Protein AF-A0A7S0GQB1-F1 (afdb_monomer_lite)

Radius of gyration: 19.29 Å; chains: 1; bounding box: 48×45×47 Å

Organism: NCBI:txid1561963

Sequence (191 aa):
TASIVVHDHLTFTHILAANTLVNAKTDCLPPWHPLRRLLEPFTFRTSYINEAASITLFPKLSMLHRMSGFTHEAILELVKRGVPRSEILQPFPDRKVGPTIQKLTEENHFPYRSDGIMLFNEMEKLVRRWISAAKEGGYDPEDDKYSKLFYARFQERSKNQKYEPPEYREVTKLKPSRIVTQLLTEPLTRC

Structure (mmCIF, N/CA/C/O backbone):
data_AF-A0A7S0GQB1-F1
#
_entry.id   AF-A0A7S0GQB1-F1
#
loop_
_atom_site.group_PDB
_atom_site.id
_atom_site.type_symbol
_atom_site.label_atom_id
_atom_site.label_alt_id
_atom_site.label_comp_id
_atom_site.label_asym_id
_atom_site.label_entity_id
_atom_site.label_seq_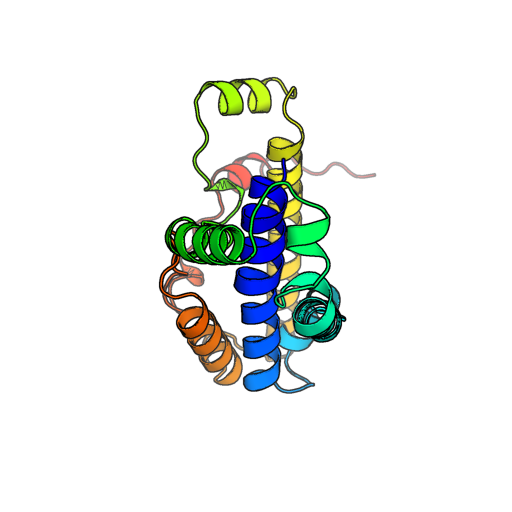id
_atom_site.pdbx_PDB_ins_code
_atom_site.Cartn_x
_atom_site.Cartn_y
_atom_site.Cartn_z
_atom_site.occupancy
_atom_site.B_iso_or_equiv
_atom_site.auth_seq_id
_atom_site.auth_comp_id
_atom_site.auth_asym_id
_atom_site.auth_atom_id
_atom_site.pdbx_PDB_model_num
ATOM 1 N N . THR A 1 1 ? -9.701 3.026 20.784 1.00 67.19 1 THR A N 1
ATOM 2 C CA . THR A 1 1 ? -8.431 2.260 20.756 1.00 67.19 1 THR A CA 1
ATOM 3 C C . THR A 1 1 ? -8.552 0.963 19.976 1.00 67.19 1 THR A C 1
ATOM 5 O O . THR A 1 1 ? -7.885 0.858 18.960 1.00 67.19 1 THR A O 1
ATOM 8 N N . ALA A 1 2 ? -9.426 0.012 20.335 1.00 79.44 2 ALA A N 1
ATOM 9 C CA . ALA A 1 2 ? -9.555 -1.245 19.572 1.00 79.44 2 ALA A CA 1
ATOM 10 C C . ALA A 1 2 ? -10.062 -1.058 18.121 1.00 79.44 2 ALA A C 1
ATOM 12 O O . ALA A 1 2 ? -9.605 -1.752 17.220 1.00 79.44 2 ALA A O 1
ATOM 13 N N . SER A 1 3 ? -10.932 -0.074 17.866 1.00 84.25 3 SER A N 1
ATOM 14 C CA . SER A 1 3 ? -11.378 0.266 16.505 1.00 84.25 3 SER A CA 1
ATOM 15 C C . SER A 1 3 ? -10.234 0.730 15.597 1.00 84.25 3 SER A C 1
ATOM 17 O O . SER A 1 3 ? -10.197 0.323 14.445 1.00 84.25 3 SER A O 1
ATOM 19 N N . ILE A 1 4 ? -9.281 1.513 16.116 1.00 88.38 4 ILE A N 1
ATOM 20 C CA . ILE A 1 4 ? -8.080 1.964 15.384 1.00 88.38 4 ILE A CA 1
ATOM 21 C C . ILE A 1 4 ? -7.214 0.757 15.005 1.00 88.38 4 ILE A C 1
ATOM 23 O O . ILE A 1 4 ? -6.746 0.652 13.878 1.00 88.38 4 ILE A O 1
ATOM 27 N N . VAL A 1 5 ? -7.045 -0.199 15.924 1.00 90.06 5 VAL A N 1
ATOM 28 C CA . VAL A 1 5 ? -6.285 -1.428 15.648 1.00 90.06 5 VAL A CA 1
ATOM 29 C C . VAL A 1 5 ? -6.948 -2.250 14.541 1.00 90.06 5 VAL A C 1
ATOM 31 O O . VAL A 1 5 ? -6.264 -2.722 13.640 1.00 90.06 5 VAL A O 1
ATOM 34 N N . VAL A 1 6 ? -8.273 -2.413 14.574 1.00 90.75 6 VAL A N 1
ATOM 35 C CA . VAL A 1 6 ? -8.989 -3.210 13.565 1.00 90.75 6 VAL A CA 1
ATOM 36 C C . VAL A 1 6 ? -9.056 -2.490 12.216 1.00 90.75 6 VAL A C 1
ATOM 38 O O . VAL A 1 6 ? -8.780 -3.107 11.189 1.00 90.75 6 VAL A O 1
ATOM 41 N N . HIS A 1 7 ? -9.410 -1.205 12.194 1.00 90.81 7 HIS A N 1
ATOM 42 C CA . HIS A 1 7 ? -9.543 -0.431 10.960 1.00 90.81 7 HIS A CA 1
ATOM 43 C C . HIS A 1 7 ? -8.188 -0.026 10.388 1.00 90.81 7 HIS A C 1
ATOM 45 O O . HIS A 1 7 ? -7.807 -0.490 9.316 1.00 90.81 7 HIS A O 1
ATOM 51 N N . ASP A 1 8 ? -7.466 0.828 11.106 1.00 90.94 8 ASP A N 1
ATOM 52 C CA . ASP A 1 8 ? -6.350 1.579 10.541 1.00 90.94 8 ASP A CA 1
ATOM 53 C C . ASP A 1 8 ? -5.101 0.717 10.432 1.00 90.94 8 ASP A C 1
ATOM 55 O O . ASP A 1 8 ? -4.384 0.790 9.441 1.00 90.94 8 ASP A O 1
ATOM 59 N N . HIS A 1 9 ? -4.852 -0.132 11.427 1.00 93.75 9 HIS A N 1
ATOM 60 C CA . HIS A 1 9 ? -3.716 -1.043 11.398 1.00 93.75 9 HIS A CA 1
ATOM 61 C C . HIS A 1 9 ? -4.073 -2.302 10.600 1.00 93.75 9 HIS A C 1
ATOM 63 O O . HIS A 1 9 ? -3.608 -2.499 9.484 1.00 93.75 9 HIS A O 1
ATOM 69 N N . LEU A 1 10 ? -4.939 -3.159 11.129 1.00 91.56 10 LEU A N 1
ATOM 70 C CA . LEU A 1 10 ? -5.152 -4.478 10.547 1.00 91.56 10 LEU A CA 1
ATOM 71 C C . LEU A 1 10 ? -5.811 -4.414 9.162 1.00 91.56 10 LEU A C 1
ATOM 73 O O . LEU A 1 10 ? -5.294 -4.980 8.203 1.00 91.56 10 LEU A O 1
ATOM 77 N N . THR A 1 11 ? -6.939 -3.718 9.023 1.00 92.38 11 THR A N 1
ATOM 78 C CA . THR A 1 11 ? -7.660 -3.695 7.743 1.00 92.38 11 THR A CA 1
ATOM 79 C C . THR A 1 11 ? -6.901 -2.876 6.704 1.00 92.38 11 THR A C 1
ATOM 81 O O . THR A 1 11 ? -6.636 -3.374 5.614 1.00 92.38 11 THR A O 1
ATOM 84 N N . PHE A 1 12 ? -6.528 -1.635 7.016 1.00 95.25 12 PHE A N 1
ATOM 85 C CA . PHE A 1 12 ? -5.967 -0.734 6.012 1.00 95.25 12 PHE A CA 1
ATOM 86 C C . PHE A 1 12 ? -4.527 -1.092 5.648 1.00 95.25 12 PHE A C 1
ATOM 88 O O . PHE A 1 12 ? -4.241 -1.242 4.460 1.00 95.25 12 PHE A O 1
ATOM 95 N N . THR A 1 13 ? -3.621 -1.262 6.620 1.00 95.31 13 THR A N 1
ATOM 96 C CA . THR A 1 13 ? -2.217 -1.531 6.275 1.00 95.31 13 THR A CA 1
ATOM 97 C C . THR A 1 13 ? -2.006 -2.973 5.834 1.00 95.31 13 THR A C 1
ATOM 99 O O . THR A 1 13 ? -1.480 -3.193 4.746 1.00 95.31 13 THR A O 1
ATOM 102 N N . HIS A 1 14 ? -2.446 -3.960 6.618 1.00 95.31 14 HIS A N 1
ATOM 103 C CA . HIS A 1 14 ? -2.142 -5.361 6.321 1.00 95.31 14 HIS A CA 1
ATOM 104 C C . HIS A 1 14 ? -2.999 -5.925 5.191 1.00 95.31 14 HIS A C 1
ATOM 106 O O . HIS A 1 14 ? -2.456 -6.478 4.231 1.00 95.31 14 HIS A O 1
ATOM 112 N N . ILE A 1 15 ? -4.325 -5.801 5.295 1.00 91.31 15 ILE A N 1
ATOM 113 C CA . ILE A 1 15 ? -5.247 -6.488 4.382 1.00 91.31 15 ILE A CA 1
ATOM 114 C C . ILE A 1 15 ? -5.448 -5.724 3.071 1.00 91.31 15 ILE A C 1
ATOM 116 O O . ILE A 1 15 ? -5.419 -6.342 2.010 1.00 91.31 15 ILE A O 1
ATOM 120 N N . LEU A 1 16 ? -5.633 -4.403 3.114 1.00 93.88 16 LEU A N 1
ATOM 121 C CA . LEU A 1 16 ? -5.887 -3.618 1.904 1.00 93.88 16 LEU A CA 1
ATOM 122 C C . LEU A 1 16 ? -4.596 -3.212 1.198 1.00 93.88 16 LEU A C 1
ATOM 124 O O . LEU A 1 16 ? -4.445 -3.519 0.022 1.00 93.88 16 LEU A O 1
ATOM 128 N N . ALA A 1 17 ? -3.649 -2.563 1.877 1.00 94.94 17 ALA A N 1
ATOM 129 C CA . ALA A 1 17 ? -2.441 -2.071 1.217 1.00 94.94 17 ALA A CA 1
ATOM 130 C C . ALA A 1 17 ? -1.415 -3.187 0.956 1.00 94.94 17 ALA A C 1
ATOM 132 O O . ALA A 1 17 ? -1.099 -3.501 -0.195 1.00 94.94 17 ALA A O 1
ATOM 133 N N . ALA A 1 18 ? -0.900 -3.811 2.016 1.00 95.38 18 ALA A N 1
ATOM 134 C CA . ALA A 1 18 ? 0.242 -4.715 1.926 1.00 95.38 18 ALA A CA 1
ATOM 135 C C . ALA A 1 18 ? -0.108 -6.031 1.209 1.00 95.38 18 ALA A C 1
ATOM 137 O O . ALA A 1 18 ? 0.635 -6.470 0.330 1.00 95.38 18 ALA A O 1
ATOM 138 N N . ASN A 1 19 ? -1.270 -6.625 1.506 1.00 93.50 19 ASN A N 1
ATOM 139 C CA . ASN A 1 19 ? -1.748 -7.829 0.818 1.00 93.50 19 ASN A CA 1
ATOM 140 C C . ASN A 1 19 ? -2.027 -7.586 -0.671 1.00 93.50 19 ASN A C 1
ATOM 142 O O . ASN A 1 19 ? -1.688 -8.428 -1.503 1.00 93.50 19 ASN A O 1
ATOM 146 N N . THR A 1 20 ? -2.620 -6.448 -1.037 1.00 93.56 20 THR A N 1
ATOM 147 C CA . THR A 1 20 ? -2.839 -6.115 -2.453 1.00 93.56 20 THR A CA 1
ATOM 148 C C . THR A 1 20 ? -1.512 -5.974 -3.187 1.00 93.56 20 THR A C 1
ATOM 150 O O . THR A 1 20 ? -1.332 -6.568 -4.252 1.00 93.56 20 THR A O 1
ATOM 153 N N . LEU A 1 21 ? -0.551 -5.271 -2.581 1.00 95.62 21 LEU A N 1
ATOM 154 C CA . LEU A 1 21 ? 0.768 -5.056 -3.163 1.00 95.62 21 LEU A CA 1
ATOM 155 C C . LEU A 1 21 ? 1.563 -6.360 -3.318 1.00 95.62 21 LEU A C 1
ATOM 157 O O . LEU A 1 21 ? 2.103 -6.616 -4.394 1.00 95.62 21 LEU A O 1
ATOM 161 N N . VAL A 1 22 ? 1.626 -7.203 -2.280 1.00 96.44 22 VAL A N 1
ATOM 162 C CA . VAL A 1 22 ? 2.410 -8.450 -2.324 1.00 96.44 22 VAL A CA 1
ATOM 163 C C . VAL A 1 22 ? 1.825 -9.455 -3.314 1.00 96.44 22 VAL A C 1
ATOM 165 O O . VAL A 1 22 ? 2.592 -10.095 -4.036 1.00 96.44 22 VAL A O 1
ATOM 168 N N . ASN A 1 23 ? 0.494 -9.554 -3.405 1.00 94.69 23 ASN A N 1
ATOM 169 C CA . ASN A 1 23 ? -0.165 -10.439 -4.363 1.00 94.69 23 ASN A CA 1
ATOM 170 C C . ASN A 1 23 ? 0.049 -9.943 -5.795 1.00 94.69 23 ASN A C 1
ATOM 172 O O . ASN A 1 23 ? 0.556 -10.696 -6.615 1.00 94.69 23 ASN A O 1
ATOM 176 N N . ALA A 1 24 ? -0.215 -8.663 -6.089 1.00 95.12 24 ALA A N 1
ATOM 177 C CA . ALA A 1 24 ? 0.022 -8.113 -7.427 1.00 95.12 24 ALA A CA 1
ATOM 178 C C . ALA A 1 24 ? 1.494 -8.255 -7.856 1.00 95.12 24 ALA A C 1
ATOM 180 O O . ALA A 1 24 ? 1.782 -8.668 -8.979 1.00 95.12 24 ALA A O 1
ATOM 181 N N . LYS A 1 25 ? 2.441 -7.977 -6.947 1.00 95.94 25 LYS A N 1
ATOM 182 C CA . LYS A 1 25 ? 3.880 -8.172 -7.184 1.00 95.94 25 LYS A CA 1
ATOM 183 C C . LYS A 1 25 ? 4.191 -9.630 -7.532 1.00 95.94 25 LYS A C 1
ATOM 185 O O . LYS A 1 25 ? 4.928 -9.888 -8.480 1.00 95.94 25 LYS A O 1
ATOM 190 N N . THR A 1 26 ? 3.674 -10.571 -6.745 1.00 95.00 26 THR A N 1
ATOM 191 C CA . THR A 1 26 ? 3.987 -12.000 -6.881 1.00 95.00 26 THR A CA 1
ATOM 192 C C . THR A 1 26 ? 3.358 -12.603 -8.132 1.00 95.00 26 THR A C 1
ATOM 194 O O . THR A 1 26 ? 4.042 -13.341 -8.834 1.00 95.00 26 THR A O 1
ATOM 197 N N . ASP A 1 27 ? 2.116 -12.226 -8.435 1.00 93.19 27 ASP A N 1
ATOM 198 C CA . ASP A 1 27 ? 1.336 -12.738 -9.563 1.00 93.19 27 ASP A CA 1
ATOM 199 C C . ASP A 1 27 ? 1.863 -12.227 -10.916 1.00 93.19 27 ASP A C 1
ATOM 201 O O . ASP A 1 27 ? 1.745 -12.918 -11.927 1.00 93.19 27 ASP A O 1
ATOM 205 N N . CYS A 1 28 ? 2.401 -11.000 -10.967 1.00 94.88 28 CYS A N 1
ATOM 206 C CA . CYS A 1 28 ? 2.603 -10.291 -12.237 1.00 94.88 28 CYS A CA 1
ATOM 207 C C . CYS A 1 28 ? 4.055 -9.919 -12.557 1.00 94.88 28 CYS A C 1
ATOM 209 O O . CYS A 1 28 ? 4.366 -9.712 -13.730 1.00 94.88 28 CYS A O 1
ATOM 211 N N . LEU A 1 29 ? 4.946 -9.815 -11.562 1.00 95.44 29 LEU A N 1
ATOM 212 C CA . LEU A 1 29 ? 6.319 -9.352 -11.783 1.00 95.44 29 LEU A CA 1
ATOM 213 C C . LEU A 1 29 ? 7.333 -10.506 -11.680 1.00 95.44 29 LEU A C 1
ATOM 215 O O . LEU A 1 29 ? 7.478 -11.090 -10.596 1.00 95.44 29 LEU A O 1
ATOM 219 N N . PRO A 1 30 ? 8.098 -10.812 -12.748 1.00 95.00 30 PRO A N 1
ATOM 220 C CA . PRO A 1 30 ? 9.121 -11.853 -12.697 1.00 95.00 30 PRO A CA 1
ATOM 221 C C . PRO A 1 30 ? 10.293 -11.480 -11.763 1.00 95.00 30 PRO A C 1
ATOM 223 O O . PRO A 1 30 ? 10.512 -10.297 -11.492 1.00 95.00 30 PRO A O 1
ATOM 226 N N . PRO A 1 31 ? 11.093 -12.458 -11.281 1.00 95.19 31 PRO A N 1
ATOM 227 C CA . PRO A 1 31 ? 12.191 -12.232 -10.326 1.00 95.19 31 PRO A CA 1
ATOM 228 C C . PRO A 1 31 ? 13.209 -11.157 -10.735 1.00 95.19 31 PRO A C 1
ATOM 230 O O . PRO A 1 31 ? 13.759 -10.451 -9.892 1.00 95.19 31 PRO A O 1
ATOM 233 N N . TRP A 1 32 ? 13.459 -11.017 -12.037 1.00 95.12 32 TRP A N 1
ATOM 234 C CA . TRP A 1 32 ? 14.407 -10.049 -12.586 1.00 95.12 32 TRP A CA 1
ATOM 235 C C . TRP A 1 32 ? 13.820 -8.642 -12.772 1.00 95.12 32 TRP A C 1
ATOM 237 O O . TRP A 1 32 ? 14.579 -7.711 -13.031 1.00 95.12 32 TRP A O 1
ATOM 247 N N . HIS A 1 33 ? 12.502 -8.465 -12.630 1.00 96.75 33 HIS A N 1
ATOM 248 C CA . HIS A 1 33 ? 11.828 -7.212 -12.953 1.00 96.75 33 HIS A CA 1
ATOM 249 C C . HIS A 1 33 ? 12.253 -6.068 -12.014 1.00 96.75 33 HIS A C 1
ATOM 251 O O . HIS A 1 33 ? 12.235 -6.251 -10.789 1.00 96.75 33 HIS A O 1
ATOM 257 N N . PRO A 1 34 ? 12.566 -4.863 -12.529 1.00 96.75 34 PRO A N 1
ATOM 258 C CA . PRO A 1 34 ? 13.040 -3.751 -11.705 1.00 96.75 34 PRO A CA 1
ATOM 259 C C . PRO A 1 34 ? 12.027 -3.321 -10.638 1.00 96.75 34 PRO A C 1
ATOM 261 O O . PRO A 1 34 ? 12.428 -3.062 -9.505 1.00 96.75 34 PRO A O 1
ATOM 264 N N . LEU A 1 35 ? 10.721 -3.311 -10.943 1.00 96.12 35 LEU A N 1
ATOM 265 C CA . LEU A 1 35 ? 9.690 -3.034 -9.929 1.00 96.12 35 LEU A CA 1
ATOM 266 C C . LEU A 1 35 ? 9.647 -4.095 -8.825 1.00 96.12 35 LEU A C 1
ATOM 268 O O . LEU A 1 35 ? 9.423 -3.758 -7.669 1.00 96.12 35 LEU A O 1
ATOM 272 N N . ARG A 1 36 ? 9.894 -5.373 -9.140 1.00 97.06 36 ARG A N 1
ATOM 273 C CA . ARG A 1 36 ? 9.891 -6.422 -8.114 1.00 97.06 36 ARG A CA 1
ATOM 274 C C . ARG A 1 36 ? 11.031 -6.206 -7.129 1.00 97.06 36 ARG A C 1
ATOM 276 O O . ARG A 1 36 ? 10.810 -6.262 -5.926 1.00 97.06 36 ARG A O 1
ATOM 283 N N . ARG A 1 37 ? 12.226 -5.920 -7.650 1.00 96.88 37 ARG A N 1
ATOM 284 C CA . ARG A 1 37 ? 13.420 -5.628 -6.847 1.00 96.88 37 ARG A CA 1
ATOM 285 C C . ARG A 1 37 ? 13.225 -4.394 -5.964 1.00 96.88 37 ARG A C 1
ATOM 287 O O . ARG A 1 37 ? 13.603 -4.438 -4.801 1.00 96.88 37 ARG A O 1
ATOM 294 N N . LEU A 1 38 ? 12.577 -3.346 -6.484 1.00 97.00 38 LEU A N 1
ATOM 295 C CA . LEU A 1 38 ? 12.212 -2.159 -5.705 1.00 97.00 38 LEU A CA 1
ATOM 296 C C . LEU A 1 38 ? 11.239 -2.484 -4.567 1.00 97.00 38 LEU A C 1
ATOM 298 O O . LEU A 1 38 ? 11.407 -1.989 -3.460 1.00 97.00 38 LEU A O 1
ATOM 302 N N . LEU A 1 39 ? 10.210 -3.291 -4.838 1.00 97.25 39 LEU A N 1
ATOM 303 C CA . LEU A 1 39 ? 9.143 -3.590 -3.878 1.00 97.25 39 LEU A CA 1
ATOM 304 C C . LEU A 1 39 ? 9.535 -4.639 -2.830 1.00 97.25 39 LEU A C 1
ATOM 306 O O . LEU A 1 39 ? 8.862 -4.753 -1.804 1.00 97.25 39 LEU A O 1
ATOM 310 N N . GLU A 1 40 ? 10.581 -5.429 -3.071 1.00 95.94 40 GLU A N 1
ATOM 311 C CA . GLU A 1 40 ? 10.956 -6.549 -2.203 1.00 95.94 40 GLU A CA 1
ATOM 312 C C . GLU A 1 40 ? 11.219 -6.126 -0.747 1.00 95.94 40 GLU A C 1
ATOM 314 O O . GLU A 1 40 ? 10.572 -6.694 0.137 1.00 95.94 40 GLU A O 1
ATOM 319 N N . PRO A 1 41 ? 12.035 -5.091 -0.454 1.00 96.06 41 PRO A N 1
ATOM 320 C CA . PRO A 1 41 ? 12.292 -4.675 0.927 1.00 96.06 41 PRO A CA 1
ATOM 321 C C . PRO A 1 41 ? 11.027 -4.229 1.674 1.00 96.06 41 PRO A C 1
ATOM 323 O O . PRO A 1 41 ? 10.937 -4.400 2.886 1.00 96.06 41 PRO A O 1
ATOM 326 N N . PHE A 1 42 ? 10.032 -3.699 0.956 1.00 95.56 42 PHE A N 1
ATOM 327 C CA . PHE A 1 42 ? 8.784 -3.178 1.529 1.00 95.56 42 PHE A CA 1
ATOM 328 C C . PHE A 1 42 ? 7.687 -4.234 1.676 1.00 95.56 42 PHE A C 1
ATOM 330 O O . PHE A 1 42 ? 6.674 -3.989 2.322 1.00 95.56 42 PHE A O 1
ATOM 337 N N . THR A 1 43 ? 7.862 -5.401 1.057 1.00 96.12 43 THR A N 1
ATOM 338 C CA . THR A 1 43 ? 6.871 -6.489 1.066 1.00 96.12 43 THR A CA 1
ATOM 339 C C . THR A 1 43 ? 7.393 -7.756 1.738 1.00 96.12 43 THR A C 1
ATOM 341 O O . THR A 1 43 ? 6.655 -8.735 1.883 1.00 96.12 43 THR A O 1
ATOM 344 N N . PHE A 1 44 ? 8.651 -7.745 2.184 1.00 95.62 44 PHE A N 1
ATOM 345 C CA . PHE A 1 44 ? 9.278 -8.861 2.871 1.00 95.62 44 PHE A CA 1
ATOM 346 C C . PHE A 1 44 ? 8.444 -9.304 4.082 1.00 95.62 44 PHE A C 1
ATOM 348 O O . PHE A 1 44 ? 8.018 -8.489 4.897 1.00 95.62 44 PHE A O 1
ATOM 355 N N . ARG A 1 45 ? 8.180 -10.615 4.180 1.00 96.19 45 ARG A N 1
ATOM 356 C CA . ARG A 1 45 ? 7.364 -11.264 5.231 1.00 96.19 45 ARG A CA 1
ATOM 357 C C . ARG A 1 45 ? 5.912 -10.785 5.371 1.00 96.19 45 ARG A C 1
ATOM 359 O O . ARG A 1 45 ? 5.225 -11.257 6.274 1.00 96.19 45 ARG A O 1
ATOM 366 N N . THR A 1 46 ? 5.405 -9.940 4.471 1.00 96.75 46 THR A N 1
ATOM 367 C CA . THR A 1 46 ? 3.998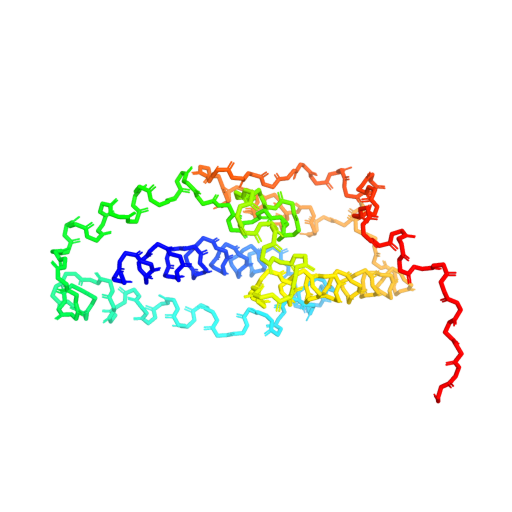 -9.499 4.500 1.00 96.75 46 THR A CA 1
ATOM 368 C C . THR A 1 46 ? 3.033 -10.680 4.387 1.00 96.75 46 THR A C 1
ATOM 370 O O . THR A 1 46 ? 2.100 -10.787 5.178 1.00 96.75 46 THR A O 1
ATOM 373 N N . SER A 1 47 ? 3.271 -11.599 3.446 1.00 94.81 47 SER A N 1
ATOM 374 C CA . SER A 1 47 ? 2.438 -12.798 3.285 1.00 94.81 47 SER A CA 1
ATOM 375 C C . SER A 1 47 ? 2.440 -13.658 4.549 1.00 94.81 47 SER A C 1
ATOM 377 O O . SER A 1 47 ? 1.377 -14.031 5.030 1.00 94.81 47 SER A O 1
ATOM 379 N N . TYR A 1 48 ? 3.620 -13.879 5.133 1.00 96.62 48 TYR A N 1
ATOM 380 C CA . TYR A 1 48 ? 3.787 -14.668 6.352 1.00 96.62 48 TYR A CA 1
ATOM 381 C C . TYR A 1 48 ? 3.009 -14.089 7.540 1.00 96.62 48 TYR A C 1
ATOM 383 O O . TYR A 1 48 ? 2.258 -14.808 8.195 1.00 96.62 48 TYR A O 1
ATOM 391 N N . ILE A 1 49 ? 3.153 -12.788 7.830 1.00 96.56 49 ILE A N 1
ATOM 392 C CA . ILE A 1 49 ? 2.462 -12.191 8.983 1.00 96.56 49 ILE A CA 1
ATOM 393 C C . ILE A 1 49 ? 0.945 -12.128 8.769 1.00 96.56 49 ILE A C 1
ATOM 395 O O . ILE A 1 49 ? 0.183 -12.330 9.714 1.00 96.56 49 ILE A O 1
ATOM 399 N N . ASN A 1 50 ? 0.495 -11.907 7.532 1.00 94.69 50 ASN A N 1
ATOM 400 C CA . ASN A 1 50 ? -0.928 -11.842 7.211 1.00 94.69 50 ASN A CA 1
ATOM 401 C C . ASN A 1 50 ? -1.587 -13.228 7.252 1.00 94.69 50 ASN A C 1
ATOM 403 O O . ASN A 1 50 ? -2.701 -13.360 7.759 1.00 94.69 50 ASN A O 1
ATOM 407 N N . GLU A 1 51 ? -0.890 -14.268 6.794 1.00 94.75 51 GLU A N 1
ATOM 408 C CA . GLU A 1 51 ? -1.308 -15.660 6.964 1.00 94.75 51 GLU A CA 1
ATOM 409 C C . GLU A 1 51 ? -1.360 -16.037 8.449 1.00 94.75 51 GLU A C 1
ATOM 411 O O . GLU A 1 51 ? -2.386 -16.526 8.924 1.00 94.75 51 GLU A O 1
ATOM 416 N N . ALA A 1 52 ? -0.321 -15.712 9.225 1.00 95.12 52 ALA A N 1
ATOM 417 C CA . ALA A 1 52 ? -0.316 -15.958 10.664 1.00 95.12 52 ALA A CA 1
ATOM 418 C C . ALA A 1 52 ? -1.500 -15.262 11.358 1.00 95.12 52 ALA A C 1
ATOM 420 O O . ALA A 1 52 ? -2.191 -15.885 12.167 1.00 95.12 52 ALA A O 1
ATOM 421 N N . ALA A 1 53 ? -1.804 -14.008 11.007 1.00 92.62 53 ALA A N 1
ATOM 422 C CA . ALA A 1 53 ? -2.973 -13.291 11.516 1.00 92.62 53 ALA A CA 1
ATOM 423 C C . ALA A 1 53 ? -4.304 -13.970 11.133 1.00 92.62 53 ALA A C 1
ATOM 425 O O . ALA A 1 53 ? -5.227 -14.013 11.953 1.00 92.62 53 ALA A O 1
ATOM 426 N N . SER A 1 54 ? -4.408 -14.546 9.930 1.00 91.56 54 SER A N 1
ATOM 427 C CA . SER A 1 54 ? -5.610 -15.275 9.495 1.00 91.56 54 SER A CA 1
ATOM 428 C C . SER A 1 54 ? -5.904 -16.532 10.323 1.00 91.56 54 SER A C 1
ATOM 430 O O . SER A 1 54 ? -7.053 -16.955 10.386 1.00 91.56 54 SER A O 1
ATOM 432 N N . ILE A 1 55 ? -4.897 -17.085 11.008 1.00 93.56 55 ILE A N 1
ATOM 433 C CA . ILE A 1 55 ? -5.014 -18.291 11.841 1.00 93.56 55 ILE A CA 1
ATOM 434 C C . ILE A 1 55 ? -5.090 -17.927 13.334 1.00 93.56 55 ILE A C 1
ATOM 436 O O . ILE A 1 55 ? -5.860 -18.508 14.098 1.00 93.56 55 ILE A O 1
ATOM 440 N N . THR A 1 56 ? -4.305 -16.942 13.768 1.00 93.88 56 THR A N 1
ATOM 441 C CA . THR A 1 56 ? -4.043 -16.679 15.197 1.00 93.88 56 THR A CA 1
ATOM 442 C C . THR A 1 56 ? -4.683 -15.405 15.736 1.00 93.88 56 THR A C 1
ATOM 444 O O . THR A 1 56 ? -4.774 -15.239 16.950 1.00 93.88 56 THR A O 1
ATOM 447 N N . LEU A 1 57 ? -5.152 -14.506 14.867 1.00 92.25 57 LEU A N 1
ATOM 448 C CA . LEU A 1 57 ? -5.702 -13.216 15.284 1.00 92.25 57 LEU A CA 1
ATOM 449 C C . LEU A 1 57 ? -7.196 -13.106 14.973 1.00 92.25 57 LEU A C 1
ATOM 451 O O . LEU A 1 57 ? -7.986 -12.806 15.869 1.00 92.25 57 LEU A O 1
ATOM 455 N N . PHE A 1 58 ? -7.575 -13.367 13.721 1.00 86.94 58 PHE A N 1
ATOM 456 C CA . PHE A 1 58 ? -8.930 -13.162 13.201 1.00 86.94 58 PHE A CA 1
ATOM 457 C C . PHE A 1 58 ? -9.978 -14.211 13.582 1.00 86.94 58 PHE A C 1
ATOM 459 O O . PHE A 1 58 ? -11.112 -13.797 13.838 1.00 86.94 58 PHE A O 1
ATOM 466 N N . PRO A 1 59 ? -9.675 -15.527 13.584 1.00 92.75 59 PRO A N 1
ATOM 467 C CA . PRO A 1 59 ? -10.719 -16.538 13.697 1.00 92.75 59 PRO A CA 1
ATOM 468 C C . PRO A 1 59 ? -11.568 -16.394 14.954 1.00 92.75 59 PRO A C 1
ATOM 470 O O . PRO A 1 59 ? -11.128 -15.857 15.972 1.00 92.75 59 PRO A O 1
ATOM 473 N N . LYS A 1 60 ? -12.795 -16.914 14.908 1.00 93.31 60 LYS A N 1
ATOM 474 C CA . LYS A 1 60 ? -13.640 -17.022 16.099 1.00 93.31 60 LYS A CA 1
ATOM 475 C C . LYS A 1 60 ? -12.916 -17.850 17.169 1.00 93.31 60 LYS A C 1
ATOM 477 O O . LYS A 1 60 ? -12.229 -18.812 16.851 1.00 93.31 60 LYS A O 1
ATOM 482 N N . LEU A 1 61 ? -13.068 -17.462 18.434 1.00 92.06 61 LEU A N 1
ATOM 483 C CA . LEU A 1 61 ? -12.303 -17.985 19.570 1.00 92.06 61 LEU A CA 1
ATOM 484 C C . LEU A 1 61 ? -10.777 -17.843 19.413 1.00 92.06 61 LEU A C 1
ATOM 486 O O . LEU A 1 61 ? -10.036 -18.741 19.800 1.00 92.06 61 LEU A O 1
ATOM 490 N N . SER A 1 62 ? -10.308 -16.720 18.868 1.00 92.88 62 SER A N 1
ATOM 491 C CA . SER A 1 62 ? -8.903 -16.348 18.689 1.00 92.88 62 SER A CA 1
ATOM 492 C C . SER A 1 62 ? -8.572 -15.030 19.405 1.00 92.88 62 SER A C 1
ATOM 494 O O . SER A 1 62 ? -9.338 -14.572 20.256 1.00 92.88 62 SER A O 1
ATOM 496 N N . MET A 1 63 ? -7.393 -14.454 19.172 1.00 93.25 63 MET A N 1
ATOM 497 C CA . MET A 1 63 ? -6.867 -13.386 20.027 1.00 93.25 63 MET A CA 1
ATOM 498 C C . MET A 1 63 ? -7.665 -12.072 19.943 1.00 93.25 63 MET A C 1
ATOM 500 O O . MET A 1 63 ? -7.940 -11.463 20.974 1.00 93.25 63 MET A O 1
ATOM 504 N N . LEU A 1 64 ? -8.089 -11.623 18.757 1.00 90.81 64 LEU A N 1
ATOM 505 C CA . LEU A 1 64 ? -8.550 -10.237 18.564 1.00 90.81 64 LEU A CA 1
ATOM 506 C C . LEU A 1 64 ? -9.807 -9.854 19.369 1.00 90.81 64 LEU A C 1
ATOM 508 O O . LEU A 1 64 ? -9.841 -8.790 19.985 1.00 90.81 64 LEU A O 1
ATOM 512 N N . HIS A 1 65 ? -10.826 -10.714 19.416 1.00 91.25 65 HIS A N 1
ATOM 513 C CA . HIS A 1 65 ? -12.040 -10.476 20.222 1.00 91.25 65 HIS A CA 1
ATOM 514 C C . HIS A 1 65 ? -11.876 -10.876 21.693 1.00 91.25 65 HIS A C 1
ATOM 516 O O . HIS A 1 65 ? -12.731 -10.556 22.506 1.00 91.25 65 HIS A O 1
ATOM 522 N N . ARG A 1 66 ? -10.793 -11.578 22.054 1.00 92.69 66 ARG A N 1
ATOM 523 C CA . ARG A 1 66 ? -10.465 -11.882 23.458 1.00 92.69 66 ARG A CA 1
ATOM 524 C C . ARG A 1 66 ? -9.623 -10.793 24.116 1.00 92.69 66 ARG A C 1
ATOM 526 O O . ARG A 1 66 ? -9.668 -10.637 25.327 1.00 92.69 66 ARG A O 1
ATOM 533 N N . MET A 1 67 ? -8.875 -10.036 23.318 1.00 91.19 67 MET A N 1
ATOM 534 C CA . MET A 1 67 ? -8.046 -8.913 23.770 1.00 91.19 67 MET A CA 1
ATOM 535 C C . MET A 1 67 ? -8.725 -7.551 23.575 1.00 91.19 67 MET A C 1
ATOM 537 O O . MET A 1 67 ? -8.134 -6.516 23.875 1.00 91.19 67 MET A O 1
ATOM 541 N N . SER A 1 68 ? -9.947 -7.524 23.042 1.00 90.00 68 SER A N 1
ATOM 542 C CA . SER A 1 68 ? -10.731 -6.303 22.866 1.00 90.00 68 SER A CA 1
ATOM 543 C C . SER A 1 68 ? -12.109 -6.447 23.503 1.00 90.00 68 SER A C 1
ATOM 545 O O . SER A 1 68 ? -12.546 -7.547 23.818 1.00 90.00 68 SER A O 1
ATOM 547 N N . GLY A 1 69 ? -12.813 -5.328 23.677 1.00 90.38 69 GLY A N 1
ATOM 548 C CA . GLY A 1 69 ? -14.207 -5.330 24.134 1.00 90.38 69 GLY A CA 1
ATOM 549 C C . GLY A 1 69 ? -15.229 -5.683 23.044 1.00 90.38 69 GLY A C 1
ATOM 550 O O . GLY A 1 69 ? -16.420 -5.483 23.256 1.00 90.38 69 GLY A O 1
ATOM 551 N N . PHE A 1 70 ? -14.792 -6.134 21.862 1.00 92.06 70 PHE A N 1
ATOM 552 C CA . PHE A 1 70 ? -15.676 -6.447 20.740 1.00 92.06 70 PHE A CA 1
ATOM 553 C C . PHE A 1 70 ? -15.955 -7.943 20.644 1.00 92.06 70 PHE A C 1
ATOM 555 O O . PHE A 1 70 ? -15.054 -8.762 20.800 1.00 92.06 70 PHE A O 1
ATOM 562 N N . THR A 1 71 ? -17.188 -8.301 20.279 1.00 94.69 71 THR A N 1
ATOM 563 C CA . THR A 1 71 ? -17.485 -9.660 19.816 1.00 94.69 71 THR A CA 1
ATOM 564 C C . THR A 1 71 ? -16.804 -9.920 18.471 1.00 94.69 71 THR A C 1
ATOM 566 O O . THR A 1 71 ? -16.464 -8.993 17.728 1.00 94.69 71 THR A O 1
ATOM 569 N N . HIS A 1 72 ? -16.627 -11.193 18.125 1.00 94.25 72 HIS A N 1
ATOM 570 C CA . HIS A 1 72 ? -16.108 -11.575 16.813 1.00 94.25 72 HIS A CA 1
ATOM 571 C C . HIS A 1 72 ? -16.973 -10.995 15.678 1.00 94.25 72 HIS A C 1
ATOM 573 O O . HIS A 1 72 ? -16.454 -10.436 14.716 1.00 94.25 72 HIS A O 1
ATOM 579 N N . GLU A 1 73 ? -18.295 -11.048 15.829 1.00 95.19 73 GLU A N 1
ATOM 580 C CA . GLU A 1 73 ? -19.261 -10.509 14.874 1.00 95.19 73 GLU A CA 1
ATOM 581 C C . GLU A 1 73 ? -19.120 -8.982 14.725 1.00 95.19 73 GLU A C 1
ATOM 583 O O . GLU A 1 73 ? -19.151 -8.468 13.605 1.00 95.19 73 GLU A O 1
ATOM 588 N N . ALA A 1 74 ? -18.877 -8.257 15.824 1.00 93.69 74 ALA A N 1
ATOM 589 C CA . ALA A 1 74 ? -18.617 -6.819 15.783 1.00 93.69 74 ALA A CA 1
ATOM 590 C C . ALA A 1 74 ? -17.303 -6.484 15.059 1.00 93.69 74 ALA A C 1
ATOM 592 O O . ALA A 1 74 ? -17.258 -5.520 14.300 1.00 93.69 74 ALA A O 1
ATOM 593 N N . ILE A 1 75 ? -16.246 -7.285 15.229 1.00 92.50 75 ILE A N 1
ATOM 594 C CA . ILE A 1 75 ? -14.988 -7.115 14.483 1.00 92.50 75 ILE A CA 1
ATOM 595 C C . ILE A 1 75 ? -15.197 -7.304 12.981 1.00 92.50 75 ILE A C 1
ATOM 597 O O . ILE A 1 75 ? -14.713 -6.485 12.201 1.00 92.50 75 ILE A O 1
ATOM 601 N N . LEU A 1 76 ? -15.938 -8.335 12.561 1.00 92.12 76 LEU A N 1
ATOM 602 C CA . LEU A 1 76 ? -16.247 -8.535 11.141 1.00 92.12 76 LEU A CA 1
ATOM 603 C C . LEU A 1 76 ? -17.009 -7.339 10.559 1.00 92.12 76 LEU A C 1
ATOM 605 O O . LEU A 1 76 ? -16.733 -6.911 9.438 1.00 92.12 76 LEU A O 1
ATOM 609 N N . GLU A 1 77 ? -17.938 -6.775 11.327 1.00 93.00 77 GLU A N 1
ATOM 610 C CA . GLU A 1 77 ? -18.678 -5.582 10.925 1.00 93.00 77 GLU A CA 1
ATOM 611 C C . GLU A 1 77 ? -17.781 -4.336 10.843 1.00 93.00 77 GLU A C 1
ATOM 613 O O . GLU A 1 77 ? -17.911 -3.549 9.904 1.00 93.00 77 GLU A O 1
ATOM 618 N N . LEU A 1 78 ? -16.822 -4.170 11.763 1.00 91.75 78 LEU A N 1
ATOM 619 C CA . LEU A 1 78 ? -15.816 -3.106 11.676 1.00 91.75 78 LEU A CA 1
ATOM 620 C C . LEU A 1 78 ? -15.004 -3.235 10.381 1.00 91.75 78 LEU A C 1
ATOM 622 O O . LEU A 1 78 ? -14.912 -2.272 9.626 1.00 91.75 78 LEU A O 1
ATOM 626 N N . VAL A 1 79 ? -14.488 -4.424 10.058 1.00 91.25 79 VAL A N 1
ATOM 627 C CA . VAL A 1 79 ? -13.736 -4.644 8.809 1.00 91.25 79 VAL A CA 1
ATOM 628 C C . VAL A 1 79 ? -14.585 -4.268 7.588 1.00 91.25 79 VAL A C 1
ATOM 630 O O . VAL A 1 79 ? -14.148 -3.461 6.763 1.00 91.25 79 VAL A O 1
ATOM 633 N N . LYS A 1 80 ? -15.828 -4.768 7.507 1.00 91.75 80 LYS A N 1
ATOM 634 C CA . LYS A 1 80 ? -16.760 -4.477 6.401 1.00 91.75 80 LYS A CA 1
ATOM 635 C C . LYS A 1 80 ? -17.035 -2.984 6.235 1.00 91.75 80 LYS A C 1
ATOM 637 O O . LYS A 1 80 ? -17.038 -2.484 5.115 1.00 91.75 80 LYS A O 1
ATOM 642 N N . ARG A 1 81 ? -17.232 -2.255 7.337 1.00 91.69 81 ARG A N 1
ATOM 643 C CA . ARG A 1 81 ? -17.449 -0.796 7.318 1.00 91.69 81 ARG A CA 1
ATOM 644 C C . ARG A 1 81 ? -16.184 -0.006 7.002 1.00 91.69 81 ARG A C 1
ATOM 646 O O . ARG A 1 81 ? -16.283 1.130 6.542 1.00 91.69 81 ARG A O 1
ATOM 653 N N . GLY A 1 82 ? -15.015 -0.572 7.294 1.00 90.69 82 GLY A N 1
ATOM 654 C CA . GLY A 1 82 ? -13.719 0.058 7.082 1.00 90.69 82 GLY A CA 1
ATOM 655 C C . GLY A 1 82 ? -13.348 0.159 5.610 1.00 90.69 82 GLY A C 1
ATOM 656 O O . GLY A 1 82 ? -12.947 1.232 5.171 1.00 90.69 82 GLY A O 1
ATOM 657 N N . VAL A 1 83 ? -13.506 -0.930 4.853 1.00 92.44 83 VAL A N 1
ATOM 658 C CA . VAL A 1 83 ? -13.086 -1.010 3.441 1.00 92.44 83 VAL A CA 1
ATOM 659 C C . VAL A 1 83 ? -13.564 0.180 2.589 1.00 92.44 83 VAL A C 1
ATOM 661 O O . VAL A 1 83 ? -12.699 0.903 2.091 1.00 92.44 83 VAL A O 1
ATOM 664 N N . PRO A 1 84 ? -14.873 0.505 2.508 1.00 94.25 84 PRO A N 1
ATOM 665 C CA . PRO A 1 84 ? -15.362 1.623 1.691 1.00 94.25 84 PRO A CA 1
ATOM 666 C C . PRO A 1 84 ? -14.957 3.010 2.198 1.00 94.25 84 PRO A C 1
ATOM 668 O O . PRO A 1 84 ? -15.208 4.007 1.530 1.00 94.25 84 PRO A O 1
ATOM 671 N N . ARG A 1 85 ? -14.342 3.107 3.381 1.00 92.25 85 ARG A N 1
ATOM 672 C CA . ARG A 1 85 ? -13.839 4.363 3.955 1.00 92.25 85 ARG A CA 1
ATOM 673 C C . ARG A 1 85 ? -12.330 4.511 3.812 1.00 92.25 85 ARG A C 1
ATOM 675 O O . ARG A 1 85 ? -11.810 5.570 4.150 1.00 92.25 85 ARG A O 1
ATOM 682 N N . SER A 1 86 ? -11.634 3.472 3.357 1.00 93.31 86 SER A N 1
ATOM 683 C CA . SER A 1 86 ? -10.179 3.470 3.334 1.00 93.31 86 SER A CA 1
ATOM 684 C C . SER A 1 86 ? -9.632 4.425 2.277 1.00 93.31 86 SER A C 1
ATOM 686 O O . SER A 1 86 ? -9.959 4.323 1.096 1.00 93.31 86 SER A O 1
ATOM 688 N N . GLU A 1 87 ? -8.763 5.333 2.714 1.00 93.62 87 GLU A N 1
ATOM 689 C CA . GLU A 1 87 ? -7.941 6.210 1.870 1.00 93.62 87 GLU A CA 1
ATOM 690 C C . GLU A 1 87 ? -6.470 5.765 1.908 1.00 93.62 87 GLU A C 1
ATOM 692 O O . GLU A 1 87 ? -5.564 6.551 1.638 1.00 93.62 87 GLU A O 1
ATOM 697 N N . ILE A 1 88 ? -6.196 4.511 2.293 1.00 94.12 88 ILE A N 1
ATOM 698 C CA . ILE A 1 88 ? -4.825 4.052 2.560 1.00 94.12 88 ILE A CA 1
ATOM 699 C C . ILE A 1 88 ? -3.922 4.126 1.325 1.00 94.12 88 ILE A C 1
ATOM 701 O O . ILE A 1 88 ? -2.718 4.332 1.463 1.00 94.12 88 ILE A O 1
ATOM 705 N N . LEU A 1 89 ? -4.510 4.025 0.132 1.00 93.38 89 LEU A N 1
ATOM 706 C CA . LEU A 1 89 ? -3.814 4.147 -1.147 1.00 93.38 89 LEU A CA 1
ATOM 707 C C . LEU A 1 89 ? -3.725 5.589 -1.664 1.00 93.38 89 LEU A C 1
ATOM 709 O O . LEU A 1 89 ? -2.996 5.840 -2.620 1.00 93.38 89 LEU A O 1
ATOM 713 N N . GLN A 1 90 ? -4.424 6.540 -1.037 1.00 94.56 90 GLN A N 1
ATOM 714 C CA . GLN A 1 90 ? -4.302 7.951 -1.387 1.00 94.56 90 GLN A CA 1
ATOM 715 C C . GLN A 1 90 ? -2.901 8.453 -1.007 1.00 94.56 90 GLN A C 1
ATOM 717 O O . GLN A 1 90 ? -2.468 8.189 0.130 1.00 94.56 90 GLN A O 1
ATOM 722 N N . PRO A 1 91 ? -2.219 9.215 -1.890 1.00 94.38 91 PRO A N 1
ATOM 723 C CA . PRO A 1 91 ? -0.967 9.886 -1.561 1.00 94.38 91 PRO A CA 1
ATOM 724 C C . PRO A 1 91 ? -1.078 10.653 -0.246 1.00 94.38 91 PRO A C 1
ATOM 726 O O . PRO A 1 91 ? -2.036 11.394 -0.021 1.00 94.38 91 PRO A O 1
ATOM 729 N N . PHE A 1 92 ? -0.107 10.456 0.645 1.00 94.12 92 PHE A N 1
ATOM 730 C CA . PHE A 1 92 ? -0.183 10.975 2.010 1.00 94.12 92 PHE A CA 1
ATOM 731 C C . PHE A 1 92 ? -0.350 12.509 2.077 1.00 94.12 92 PHE A C 1
ATOM 733 O O . PHE A 1 92 ? -1.214 12.959 2.836 1.00 94.12 92 PHE A O 1
ATOM 740 N N . PRO A 1 93 ? 0.365 13.317 1.262 1.00 93.88 93 PRO A N 1
ATOM 741 C CA . PRO A 1 93 ? 0.181 14.771 1.241 1.00 93.88 93 PRO A CA 1
ATOM 742 C C . PRO A 1 93 ? -1.217 15.216 0.790 1.00 93.88 93 PRO A C 1
ATOM 744 O O . PRO A 1 93 ? -1.709 16.246 1.251 1.00 93.88 93 PRO A O 1
ATOM 747 N N . ASP A 1 94 ? -1.883 14.423 -0.053 1.00 93.69 94 ASP A N 1
ATOM 748 C CA . ASP A 1 94 ? -3.187 14.761 -0.637 1.00 93.69 94 ASP A CA 1
ATOM 749 C C . ASP A 1 94 ? -4.363 14.432 0.297 1.00 93.69 94 ASP A C 1
ATOM 751 O O . ASP A 1 94 ? -5.506 14.829 0.040 1.00 93.69 94 ASP A O 1
ATOM 755 N N . ARG A 1 95 ? -4.110 13.713 1.398 1.00 92.75 95 ARG A N 1
ATOM 756 C CA . ARG A 1 95 ? -5.141 13.377 2.386 1.00 92.75 95 ARG A CA 1
ATOM 757 C C . ARG A 1 95 ? -5.639 14.641 3.071 1.00 92.75 95 ARG A C 1
ATOM 759 O O . ARG A 1 95 ? -4.866 15.374 3.702 1.00 92.75 95 ARG A O 1
ATOM 766 N N . LYS A 1 96 ? -6.949 14.870 2.965 1.00 91.88 96 LYS A N 1
ATOM 767 C CA . LYS A 1 96 ? -7.629 16.018 3.570 1.00 91.88 96 LYS A CA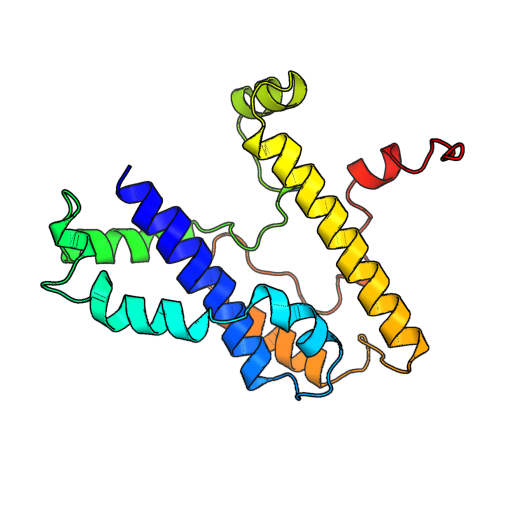 1
ATOM 768 C C . LYS A 1 96 ? -7.625 15.878 5.088 1.00 91.88 96 LYS A C 1
ATOM 770 O O . LYS A 1 96 ? -7.965 14.827 5.622 1.00 91.88 96 LYS A O 1
ATOM 775 N N . VAL A 1 97 ? -7.293 16.963 5.776 1.00 93.25 97 VAL A N 1
ATOM 776 C CA . VAL A 1 97 ? -7.359 17.058 7.237 1.00 93.25 97 VAL A CA 1
ATOM 777 C C . VAL A 1 97 ? -8.182 18.271 7.642 1.00 93.25 97 VAL A C 1
ATOM 779 O O . VAL A 1 97 ? -8.303 19.233 6.885 1.00 93.25 97 VAL A O 1
ATOM 782 N N . GLY A 1 98 ? -8.780 18.215 8.831 1.00 95.31 98 GLY A N 1
ATOM 783 C CA . GLY A 1 98 ? -9.514 19.351 9.382 1.00 95.31 98 GLY A CA 1
ATOM 784 C C . GLY A 1 98 ? -8.595 20.545 9.686 1.00 95.31 98 GLY A C 1
ATOM 785 O O . GLY A 1 98 ? -7.389 20.356 9.877 1.00 95.31 98 GLY A O 1
ATOM 786 N N . PRO A 1 99 ? -9.156 21.762 9.802 1.00 96.12 99 PRO A N 1
ATOM 787 C CA . PRO A 1 99 ? -8.385 22.992 10.008 1.00 96.12 99 PRO A CA 1
ATOM 788 C C . PRO A 1 99 ? -7.518 22.952 11.274 1.00 96.12 99 PRO A C 1
ATOM 790 O O . PRO A 1 99 ? -6.406 23.466 11.273 1.00 96.12 99 PRO A O 1
ATOM 793 N N . THR A 1 100 ? -7.979 22.281 12.333 1.00 96.94 100 THR A N 1
ATOM 794 C CA . THR A 1 100 ? -7.207 22.103 13.572 1.00 96.94 100 THR A CA 1
ATOM 795 C C . THR A 1 100 ? -5.917 21.320 13.340 1.00 96.94 100 THR A C 1
ATOM 797 O O . THR A 1 100 ? -4.856 21.741 13.784 1.00 96.94 100 THR A O 1
ATOM 800 N N . ILE A 1 101 ? -5.990 20.196 12.622 1.00 95.81 101 ILE A N 1
ATOM 801 C CA . ILE A 1 101 ? -4.814 19.368 12.325 1.00 95.81 101 ILE A CA 1
ATOM 802 C C . ILE A 1 101 ? -3.879 20.097 11.364 1.00 95.81 101 ILE A C 1
ATOM 804 O O . ILE A 1 101 ? -2.664 20.021 11.528 1.00 95.81 101 ILE A O 1
ATOM 808 N N . GLN A 1 102 ? -4.435 20.826 10.393 1.00 94.44 102 GLN A N 1
ATOM 809 C CA . GLN A 1 102 ? -3.649 21.648 9.477 1.00 94.44 102 GLN A CA 1
ATOM 810 C C . GLN A 1 102 ? -2.832 22.695 10.246 1.00 94.44 102 GLN A C 1
ATOM 812 O O . GLN A 1 102 ? -1.611 22.710 10.122 1.00 94.44 102 GLN A O 1
ATOM 817 N N . LYS A 1 103 ? -3.481 23.467 11.128 1.00 96.25 103 LYS A N 1
ATOM 818 C CA . LYS A 1 103 ? -2.817 24.455 11.986 1.00 96.25 103 LYS A CA 1
ATOM 819 C C . LYS A 1 103 ? -1.726 23.825 12.858 1.00 96.25 103 LYS A C 1
ATOM 821 O O . LYS A 1 103 ? -0.602 24.306 12.875 1.00 96.25 103 LYS A O 1
ATOM 826 N N . LEU A 1 104 ? -2.026 22.713 13.535 1.00 96.69 104 LEU A N 1
ATOM 827 C CA . LEU A 1 104 ? -1.033 22.017 14.364 1.00 96.69 104 LEU A CA 1
ATOM 828 C C . LEU A 1 104 ? 0.153 21.487 13.547 1.00 96.69 104 LEU A C 1
ATOM 830 O O . LEU A 1 104 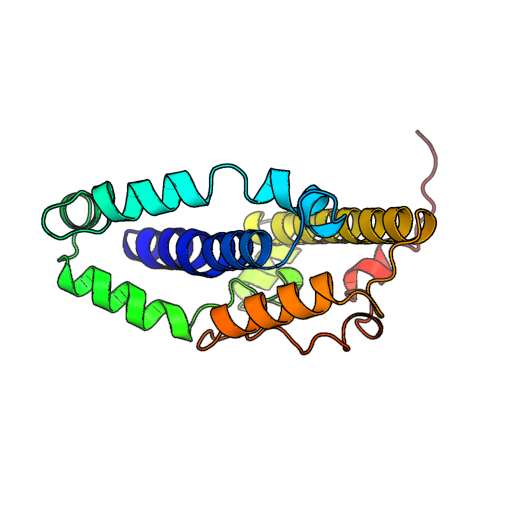? 1.255 21.381 14.071 1.00 96.69 104 LEU A O 1
ATOM 834 N N . THR A 1 105 ? -0.058 21.140 12.278 1.00 94.06 105 THR A N 1
ATOM 835 C CA . THR A 1 105 ? 1.025 20.711 11.383 1.00 94.06 105 THR A CA 1
ATOM 836 C C . THR A 1 105 ? 1.916 21.894 11.004 1.00 94.06 105 THR A C 1
ATOM 838 O O . THR A 1 105 ? 3.134 21.769 11.054 1.00 94.06 105 THR A O 1
ATOM 841 N N . GLU A 1 106 ? 1.321 23.041 10.666 1.00 92.75 106 GLU A N 1
ATOM 842 C CA . GLU A 1 106 ? 2.039 24.282 10.326 1.00 92.75 106 GLU A CA 1
ATOM 843 C C . GLU A 1 106 ? 2.839 24.836 11.515 1.00 92.75 106 GLU A C 1
ATOM 845 O O . GLU A 1 106 ? 3.940 25.346 11.336 1.00 92.75 106 GLU A O 1
ATOM 850 N N . GLU A 1 107 ? 2.323 24.668 12.734 1.00 95.69 107 GLU A N 1
ATOM 851 C CA . GLU A 1 107 ? 2.989 25.048 13.988 1.00 95.69 107 GLU A CA 1
ATOM 852 C C . GLU A 1 107 ? 3.968 23.977 14.513 1.00 95.69 107 GLU A C 1
ATOM 854 O O . GLU A 1 107 ? 4.500 24.119 15.610 1.00 95.69 107 GLU A O 1
ATOM 859 N N . ASN A 1 108 ? 4.209 22.895 13.761 1.00 92.62 108 ASN A N 1
ATOM 860 C CA . ASN A 1 108 ? 5.085 21.781 14.149 1.00 92.62 108 ASN A CA 1
ATOM 861 C C . ASN A 1 108 ? 4.693 21.082 15.475 1.00 92.62 108 ASN A C 1
ATOM 863 O O . ASN A 1 108 ? 5.522 20.515 16.185 1.00 92.62 108 ASN A O 1
ATOM 867 N N . HIS A 1 109 ? 3.402 21.092 15.807 1.00 96.81 109 HIS A N 1
ATOM 868 C CA . HIS A 1 109 ? 2.813 20.426 16.972 1.00 96.81 109 HIS A CA 1
ATOM 869 C C . HIS A 1 109 ? 2.159 19.075 16.634 1.00 96.81 109 HIS A C 1
ATOM 871 O O . HIS A 1 109 ? 1.632 18.400 17.520 1.00 96.81 109 HIS A O 1
ATOM 877 N N . PHE A 1 110 ? 2.172 18.658 15.363 1.00 96.00 110 PHE A N 1
ATOM 878 C CA . PHE A 1 110 ? 1.601 17.385 14.917 1.00 96.00 110 PHE A CA 1
ATOM 879 C C . PHE A 1 110 ? 2.565 16.596 14.008 1.00 96.00 110 PHE A C 1
ATOM 881 O O . PHE A 1 110 ? 2.356 16.531 12.790 1.00 96.00 110 PHE A O 1
ATOM 888 N N . PRO A 1 111 ? 3.599 15.952 14.592 1.00 95.69 111 PRO A N 1
ATOM 889 C CA . PRO A 1 111 ? 4.698 15.332 13.845 1.00 95.69 111 PRO A CA 1
ATOM 890 C C . PRO A 1 111 ? 4.244 14.221 12.895 1.00 95.69 111 PRO A C 1
ATOM 892 O O . PRO A 1 111 ? 4.799 14.050 11.817 1.00 95.69 111 PRO A O 1
ATOM 895 N N . TYR A 1 112 ? 3.162 13.509 13.229 1.00 94.38 112 TYR A N 1
ATOM 896 C CA . TYR A 1 112 ? 2.617 12.456 12.367 1.00 94.38 112 TYR A CA 1
ATOM 897 C C . TYR A 1 112 ? 2.367 12.932 10.925 1.00 94.38 112 TYR A C 1
ATOM 899 O O . TYR A 1 112 ? 2.615 12.187 9.976 1.00 94.38 112 TYR A O 1
ATOM 907 N N . ARG A 1 113 ? 1.880 14.169 10.739 1.00 94.31 113 ARG A N 1
ATOM 908 C CA . ARG A 1 113 ? 1.613 14.704 9.399 1.00 94.31 113 ARG A CA 1
ATOM 909 C C . ARG A 1 113 ? 2.850 15.331 8.768 1.00 94.31 113 ARG A C 1
ATOM 911 O O . ARG A 1 113 ? 3.090 15.055 7.595 1.00 94.31 113 ARG A O 1
ATOM 918 N N . SER A 1 114 ? 3.613 16.148 9.496 1.00 93.88 114 SER A N 1
ATOM 919 C CA . SER A 1 114 ? 4.829 16.773 8.952 1.00 93.88 114 SER A CA 1
ATOM 920 C C . SER A 1 114 ? 5.833 15.710 8.510 1.00 93.88 114 SER A C 1
ATOM 922 O O . SER A 1 114 ? 6.240 15.689 7.348 1.00 93.88 114 SER A O 1
ATOM 924 N N . ASP A 1 115 ? 6.127 14.752 9.385 1.00 96.50 115 ASP A N 1
ATOM 925 C CA . ASP A 1 115 ? 7.125 13.713 9.140 1.00 96.50 115 ASP A CA 1
ATOM 926 C C . ASP A 1 115 ? 6.620 12.720 8.095 1.00 96.50 115 ASP A C 1
ATOM 928 O O . ASP A 1 115 ? 7.380 12.262 7.244 1.00 96.50 115 ASP A O 1
ATOM 932 N N . GLY A 1 116 ? 5.315 12.427 8.094 1.00 95.44 116 GLY A N 1
ATOM 933 C CA . GLY A 1 116 ? 4.700 11.590 7.068 1.00 95.44 116 GLY A CA 1
ATOM 934 C C . GLY A 1 116 ? 4.783 12.209 5.668 1.00 95.44 116 GLY A C 1
ATOM 935 O O . GLY A 1 116 ? 5.049 11.496 4.701 1.00 95.44 116 GLY A O 1
ATOM 936 N N . ILE A 1 117 ? 4.619 13.533 5.543 1.00 95.06 117 ILE A N 1
ATOM 937 C CA . ILE A 1 117 ? 4.818 14.254 4.274 1.00 95.06 117 ILE A CA 1
ATOM 938 C C . ILE A 1 117 ? 6.296 14.217 3.869 1.00 95.06 117 ILE A C 1
ATOM 940 O O . ILE A 1 117 ? 6.599 13.944 2.707 1.00 95.06 117 ILE A O 1
ATOM 944 N N . MET A 1 118 ? 7.214 14.446 4.812 1.00 96.00 118 MET A N 1
ATOM 945 C CA . MET A 1 118 ? 8.656 14.376 4.550 1.00 96.00 118 MET A CA 1
ATOM 946 C C . MET A 1 118 ? 9.071 12.987 4.058 1.00 96.00 118 MET A C 1
ATOM 948 O O . MET A 1 118 ? 9.695 12.869 3.003 1.00 96.00 118 MET A O 1
ATOM 952 N N . LEU A 1 119 ? 8.664 11.932 4.768 1.00 97.19 119 LEU A N 1
ATOM 953 C CA . LEU A 1 119 ? 8.941 10.551 4.389 1.00 97.19 119 LEU A CA 1
ATOM 954 C C . LEU A 1 119 ? 8.343 10.220 3.020 1.00 97.19 119 LEU A C 1
ATOM 956 O O . LEU A 1 119 ? 9.026 9.626 2.190 1.00 97.19 119 LEU A O 1
ATOM 960 N N . PHE A 1 120 ? 7.098 10.624 2.755 1.00 96.81 120 PHE A N 1
ATOM 961 C CA . PHE A 1 120 ? 6.468 10.408 1.453 1.00 96.81 120 PHE A CA 1
ATOM 962 C C . PHE A 1 120 ? 7.289 11.033 0.318 1.00 96.81 120 PHE A C 1
ATOM 964 O O . PHE A 1 120 ? 7.560 10.365 -0.678 1.00 96.81 120 PHE A O 1
ATOM 971 N N . ASN A 1 121 ? 7.732 12.281 0.484 1.00 96.81 121 ASN A N 1
ATOM 972 C CA . ASN A 1 121 ? 8.521 12.983 -0.528 1.00 96.81 121 ASN A CA 1
ATOM 973 C C . ASN A 1 121 ? 9.880 12.304 -0.770 1.00 96.81 121 ASN A C 1
ATOM 975 O O . ASN A 1 121 ? 10.312 12.180 -1.917 1.00 96.81 121 ASN A O 1
ATOM 979 N N . GLU A 1 122 ? 10.555 11.827 0.279 1.00 97.88 122 GLU A N 1
ATOM 980 C CA . GLU A 1 122 ? 11.816 11.089 0.124 1.00 97.88 122 GLU A CA 1
ATOM 981 C C . GLU A 1 122 ? 11.620 9.722 -0.540 1.00 97.88 122 GLU A C 1
ATOM 983 O O . GLU A 1 122 ? 12.401 9.332 -1.415 1.00 97.88 122 GLU A O 1
ATOM 988 N N . MET A 1 123 ? 10.534 9.023 -0.205 1.00 97.38 123 MET A N 1
ATOM 989 C CA . MET A 1 123 ? 10.149 7.779 -0.869 1.00 97.38 123 MET A CA 1
ATOM 990 C C . MET A 1 123 ? 9.820 8.004 -2.347 1.00 97.38 123 MET A C 1
ATOM 992 O O . MET A 1 123 ? 10.253 7.228 -3.198 1.00 97.38 123 MET A O 1
ATOM 996 N N . GLU A 1 124 ? 9.125 9.089 -2.689 1.00 95.94 124 GLU A N 1
ATOM 997 C CA . GLU A 1 124 ? 8.851 9.451 -4.079 1.00 95.94 124 GLU A CA 1
ATOM 998 C C . GLU A 1 124 ? 10.153 9.700 -4.857 1.00 95.94 124 GLU A C 1
ATOM 1000 O O . GLU A 1 124 ? 10.331 9.175 -5.961 1.00 95.94 124 GLU A O 1
ATOM 1005 N N . LYS A 1 125 ? 11.106 10.438 -4.271 1.00 96.81 125 LYS A N 1
ATOM 1006 C CA . LYS A 1 125 ? 12.433 10.659 -4.867 1.00 96.81 125 LYS A CA 1
ATOM 1007 C C . LYS A 1 125 ? 13.183 9.343 -5.084 1.00 96.81 125 LYS A C 1
ATOM 1009 O O . LYS A 1 125 ? 13.770 9.152 -6.150 1.00 96.81 125 LYS A O 1
ATOM 1014 N N . LEU A 1 126 ? 13.158 8.434 -4.105 1.00 97.19 126 LEU A N 1
ATOM 1015 C CA . LEU A 1 126 ? 13.757 7.102 -4.226 1.00 97.19 126 LEU A CA 1
ATOM 1016 C C . LEU A 1 126 ? 13.162 6.333 -5.413 1.00 97.19 126 LEU A C 1
ATOM 1018 O O . LEU A 1 126 ? 13.914 5.856 -6.262 1.00 97.19 126 LEU A O 1
ATOM 1022 N N . VAL A 1 127 ? 11.830 6.256 -5.501 1.00 96.12 127 VAL A N 1
ATOM 1023 C CA . VAL A 1 127 ? 11.127 5.549 -6.583 1.00 96.12 127 VAL A CA 1
ATOM 1024 C C . VAL A 1 127 ? 11.465 6.164 -7.942 1.00 96.12 127 VAL A C 1
ATOM 1026 O O . VAL A 1 127 ? 11.814 5.438 -8.871 1.00 96.12 127 VAL A O 1
ATOM 1029 N N . ARG A 1 128 ? 11.440 7.496 -8.072 1.00 94.44 128 ARG A N 1
ATOM 1030 C CA . ARG A 1 128 ? 11.774 8.186 -9.331 1.00 94.44 128 ARG A CA 1
ATOM 1031 C C . ARG A 1 128 ? 13.204 7.899 -9.788 1.00 94.44 128 ARG A C 1
ATOM 1033 O O . ARG A 1 128 ? 13.404 7.562 -10.955 1.00 94.44 128 ARG A O 1
ATOM 1040 N N . ARG A 1 129 ? 14.184 7.976 -8.879 1.00 96.38 129 ARG A N 1
ATOM 1041 C CA . ARG A 1 129 ? 15.586 7.641 -9.184 1.00 96.38 129 ARG A CA 1
ATOM 1042 C C . ARG A 1 129 ? 15.742 6.182 -9.603 1.00 96.38 129 ARG A C 1
ATOM 1044 O O . ARG A 1 129 ? 16.430 5.911 -10.581 1.00 96.38 129 ARG A O 1
ATOM 1051 N N . TRP A 1 130 ? 15.067 5.261 -8.914 1.00 96.06 130 TRP A N 1
ATOM 1052 C CA . TRP A 1 130 ? 15.091 3.839 -9.258 1.00 96.06 130 TRP A CA 1
ATOM 1053 C C . TRP A 1 130 ? 14.572 3.580 -10.676 1.00 96.06 130 TRP A C 1
ATOM 1055 O O . TRP A 1 130 ? 15.216 2.883 -11.456 1.00 96.06 130 TRP A O 1
ATOM 1065 N N . ILE A 1 131 ? 13.423 4.164 -11.029 1.00 93.94 131 ILE A N 1
ATOM 1066 C CA . ILE A 1 131 ? 12.843 4.018 -12.370 1.00 93.94 131 ILE A CA 1
ATOM 1067 C C . ILE A 1 131 ? 13.746 4.645 -13.435 1.00 93.94 131 ILE A C 1
ATOM 1069 O O . ILE A 1 131 ? 13.910 4.051 -14.495 1.00 93.94 131 ILE A O 1
ATOM 1073 N N . SER A 1 132 ? 14.355 5.803 -13.159 1.00 94.50 132 SER A N 1
ATOM 1074 C CA . SER A 1 132 ? 15.311 6.434 -14.080 1.00 94.50 132 SER A CA 1
ATOM 1075 C C . SER A 1 132 ? 16.517 5.535 -14.354 1.00 94.50 132 SER A C 1
ATOM 1077 O O . SER A 1 132 ? 16.820 5.258 -15.509 1.00 94.50 132 SER A O 1
ATOM 1079 N N . ALA A 1 133 ? 17.148 4.998 -13.307 1.00 94.88 133 ALA A N 1
ATOM 1080 C CA . ALA A 1 133 ? 18.286 4.092 -13.454 1.00 94.88 133 ALA A CA 1
ATOM 1081 C C . ALA A 1 133 ? 17.903 2.792 -14.186 1.00 94.88 133 ALA A C 1
ATOM 1083 O O . ALA A 1 133 ? 18.662 2.276 -15.002 1.00 94.88 133 ALA A O 1
ATOM 1084 N N . ALA A 1 134 ? 16.698 2.266 -13.944 1.00 94.62 134 ALA A N 1
ATOM 1085 C CA . ALA A 1 134 ? 16.197 1.111 -14.683 1.00 94.62 134 ALA A CA 1
ATOM 1086 C C . ALA A 1 134 ? 16.005 1.425 -16.181 1.00 94.62 134 ALA A C 1
ATOM 1088 O O . ALA A 1 134 ? 16.335 0.582 -17.015 1.00 94.62 134 ALA A O 1
ATOM 1089 N N . LYS A 1 135 ? 15.527 2.632 -16.526 1.00 93.75 135 LYS A N 1
ATOM 1090 C CA . LYS A 1 135 ? 15.400 3.096 -17.920 1.00 93.75 135 LYS A CA 1
ATOM 1091 C C . LYS A 1 135 ? 16.738 3.159 -18.640 1.00 93.75 135 LYS A C 1
ATOM 1093 O O . LYS A 1 135 ? 16.833 2.687 -19.768 1.00 93.75 135 LYS A O 1
ATOM 1098 N N . GLU A 1 136 ? 17.773 3.666 -17.979 1.00 93.94 136 GLU A N 1
ATOM 1099 C CA . GLU A 1 136 ? 19.144 3.649 -18.509 1.00 93.94 136 GLU A CA 1
ATOM 1100 C C . GLU A 1 136 ? 19.632 2.215 -18.784 1.00 93.94 136 GLU A C 1
ATOM 1102 O O . GLU A 1 136 ? 20.351 1.975 -19.750 1.00 93.94 136 GLU A O 1
ATOM 1107 N N . GLY A 1 137 ? 19.173 1.244 -17.987 1.00 90.75 137 GLY A N 1
ATOM 1108 C CA . GLY A 1 137 ? 19.403 -0.189 -18.186 1.00 90.75 137 GLY A CA 1
ATOM 1109 C C . GLY A 1 137 ? 18.470 -0.884 -19.191 1.00 90.75 137 GLY A C 1
ATOM 1110 O O . GLY A 1 137 ? 18.487 -2.112 -19.263 1.00 90.75 137 GLY A O 1
ATOM 1111 N N . GLY A 1 138 ? 17.645 -0.142 -19.939 1.00 91.62 138 GLY A N 1
ATOM 1112 C CA . GLY A 1 138 ? 16.778 -0.672 -21.000 1.00 91.62 138 GLY A CA 1
ATOM 1113 C C . GLY A 1 138 ? 15.347 -1.041 -20.586 1.00 91.62 138 GLY A C 1
ATOM 1114 O O . GLY A 1 138 ? 14.619 -1.620 -21.389 1.00 91.62 138 GLY A O 1
ATOM 1115 N N . TYR A 1 139 ? 14.914 -0.729 -19.361 1.00 92.25 139 TYR A N 1
ATOM 1116 C CA . TYR A 1 139 ? 13.517 -0.912 -18.943 1.00 92.25 139 TYR A CA 1
ATOM 1117 C C . TYR A 1 139 ? 12.636 0.270 -19.371 1.00 92.25 139 TYR A C 1
ATOM 1119 O O . TYR A 1 139 ? 12.846 1.386 -18.908 1.00 92.25 139 TYR A O 1
ATOM 1127 N N . ASP A 1 140 ? 11.591 0.031 -20.165 1.00 90.12 140 ASP A N 1
ATOM 1128 C CA . ASP A 1 140 ? 10.589 1.055 -20.487 1.00 90.12 140 ASP A CA 1
ATOM 1129 C C . ASP A 1 140 ? 9.240 0.776 -19.788 1.00 90.12 140 ASP A C 1
ATOM 1131 O O . ASP A 1 140 ? 8.517 -0.125 -20.211 1.00 90.12 140 ASP A O 1
ATOM 1135 N N . PRO A 1 141 ? 8.846 1.541 -18.749 1.00 82.69 141 PRO A N 1
ATOM 1136 C CA . PRO A 1 141 ? 7.565 1.359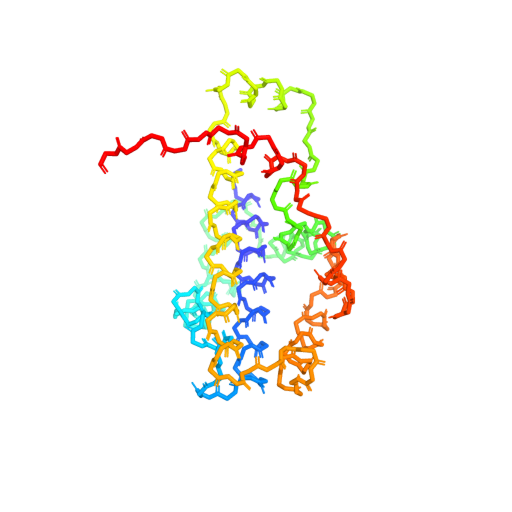 -18.064 1.00 82.69 141 PRO A CA 1
ATOM 1137 C C . PRO A 1 141 ? 6.339 1.620 -18.953 1.00 82.69 141 PRO A C 1
ATOM 1139 O O . PRO A 1 141 ? 5.264 1.089 -18.668 1.00 82.69 141 PRO A O 1
ATOM 1142 N N . GLU A 1 142 ? 6.456 2.435 -20.006 1.00 83.94 142 GLU A N 1
ATOM 1143 C CA . GLU A 1 142 ? 5.313 2.765 -20.869 1.00 83.94 142 GLU A CA 1
ATOM 1144 C C . GLU A 1 142 ? 4.973 1.614 -21.818 1.00 83.94 142 GLU A C 1
ATOM 1146 O O . GLU A 1 142 ? 3.799 1.399 -22.157 1.00 83.94 142 GLU A O 1
ATOM 1151 N N . ASP A 1 143 ? 5.980 0.833 -22.210 1.00 85.81 143 ASP A N 1
ATOM 1152 C CA . ASP A 1 143 ? 5.802 -0.325 -23.080 1.00 85.81 143 ASP A CA 1
ATOM 1153 C C . ASP A 1 143 ? 5.763 -1.662 -22.320 1.00 85.81 143 ASP A C 1
ATOM 1155 O O . ASP A 1 143 ? 5.091 -2.599 -22.754 1.00 85.81 143 ASP A O 1
ATOM 1159 N N . ASP A 1 144 ? 6.337 -1.739 -21.118 1.00 89.75 144 ASP A N 1
ATOM 1160 C CA . ASP A 1 144 ? 6.473 -2.993 -20.381 1.00 89.75 144 ASP A CA 1
ATOM 1161 C C . ASP A 1 144 ? 5.131 -3.643 -19.985 1.00 89.75 144 ASP A C 1
ATOM 1163 O O . ASP A 1 144 ? 4.305 -3.112 -19.232 1.00 89.75 144 ASP A O 1
ATOM 1167 N N . LYS A 1 145 ? 4.931 -4.870 -20.479 1.00 90.94 145 LYS A N 1
ATOM 1168 C CA . LYS A 1 145 ? 3.716 -5.658 -20.245 1.00 90.94 145 LYS A CA 1
ATOM 1169 C C . LYS A 1 145 ? 3.551 -6.094 -18.788 1.00 90.94 145 LYS A C 1
ATOM 1171 O O . LYS A 1 145 ? 2.417 -6.243 -18.337 1.00 90.94 145 LYS A O 1
ATOM 1176 N N . TYR A 1 146 ? 4.646 -6.317 -18.055 1.00 93.06 146 TYR A N 1
ATOM 1177 C CA . TYR A 1 146 ? 4.579 -6.816 -16.678 1.00 93.06 146 TYR A CA 1
ATOM 1178 C C . TYR A 1 146 ? 4.134 -5.720 -15.713 1.00 93.06 146 TYR A C 1
ATOM 1180 O O . TYR A 1 146 ? 3.320 -5.977 -14.833 1.00 93.06 146 TYR A O 1
ATOM 1188 N N . SER A 1 147 ? 4.588 -4.491 -15.926 1.00 92.75 147 SER A N 1
ATOM 1189 C CA . SER A 1 147 ? 4.196 -3.294 -15.185 1.00 92.75 147 SER A CA 1
ATOM 1190 C C . SER A 1 147 ? 2.729 -2.955 -15.409 1.00 92.75 147 SER A C 1
ATOM 1192 O O . SER A 1 147 ? 2.000 -2.746 -14.439 1.00 92.75 147 SER A O 1
ATOM 1194 N N . LYS A 1 148 ? 2.263 -3.021 -16.664 1.00 90.44 148 LYS A N 1
ATOM 1195 C CA . LYS A 1 148 ? 0.837 -2.893 -17.011 1.00 90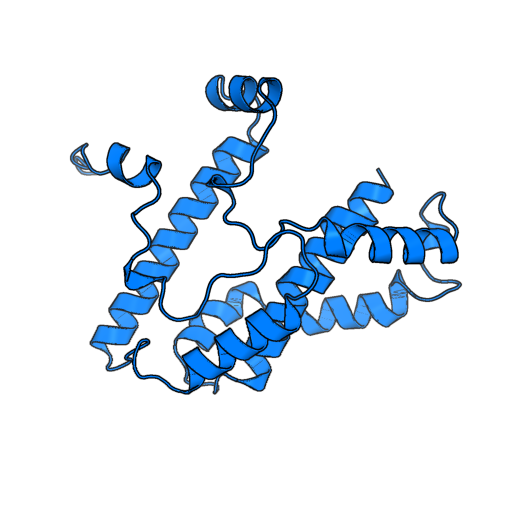.44 148 LYS A CA 1
ATOM 1196 C C . LYS A 1 148 ? -0.009 -3.945 -16.294 1.00 90.44 148 LYS A C 1
ATOM 1198 O O . LYS A 1 148 ? -1.013 -3.611 -15.669 1.00 90.44 148 LYS A O 1
ATOM 1203 N N . LEU A 1 149 ? 0.412 -5.212 -16.351 1.00 91.62 149 LEU A N 1
ATOM 1204 C CA . LEU A 1 149 ? -0.299 -6.321 -15.714 1.00 91.62 149 LEU A CA 1
ATOM 1205 C C . LEU A 1 149 ? -0.313 -6.194 -14.184 1.00 91.62 149 LEU A C 1
ATOM 1207 O O . LEU A 1 149 ? -1.359 -6.368 -13.561 1.00 91.62 149 LEU A O 1
ATOM 1211 N N . PHE A 1 150 ? 0.829 -5.849 -13.586 1.00 94.19 150 PHE A N 1
ATOM 1212 C CA . PHE A 1 150 ? 0.966 -5.580 -12.156 1.00 94.19 150 PHE A CA 1
ATOM 1213 C C . PHE A 1 150 ? 0.009 -4.482 -11.708 1.00 94.19 150 PHE A C 1
ATOM 1215 O O . PHE A 1 150 ? -0.718 -4.664 -10.732 1.00 94.19 150 PHE A O 1
ATOM 1222 N N . TYR A 1 151 ? -0.025 -3.363 -12.431 1.00 93.69 151 TYR A N 1
ATOM 1223 C CA . TYR A 1 151 ? -0.868 -2.239 -12.062 1.00 93.69 151 TYR A CA 1
ATOM 1224 C C . TYR A 1 151 ? -2.355 -2.553 -12.226 1.00 93.69 151 TYR A C 1
ATOM 1226 O O . TYR A 1 151 ? -3.138 -2.267 -11.325 1.00 93.69 151 TYR A O 1
ATOM 1234 N N . ALA A 1 152 ? -2.739 -3.229 -13.312 1.00 90.62 152 ALA A N 1
ATOM 1235 C CA . ALA A 1 152 ? -4.111 -3.693 -13.500 1.00 90.62 152 ALA A CA 1
ATOM 1236 C C . ALA A 1 152 ? -4.553 -4.629 -12.360 1.00 90.62 152 ALA A C 1
ATOM 1238 O O . ALA A 1 152 ? -5.642 -4.465 -11.807 1.00 90.62 152 ALA A O 1
ATOM 1239 N N . ARG A 1 153 ? -3.687 -5.565 -11.944 1.00 92.44 153 ARG A N 1
ATOM 1240 C CA . ARG A 1 153 ? -3.956 -6.464 -10.810 1.00 92.44 153 ARG A CA 1
ATOM 1241 C C . ARG A 1 153 ? -4.041 -5.711 -9.482 1.00 92.44 153 ARG A C 1
ATOM 1243 O O . ARG A 1 153 ? -4.884 -6.031 -8.645 1.00 92.44 153 ARG A O 1
ATOM 1250 N N . PHE A 1 154 ? -3.178 -4.719 -9.284 1.00 94.06 154 PHE A N 1
ATOM 1251 C CA . PHE A 1 154 ? -3.197 -3.851 -8.111 1.00 94.06 154 PHE A CA 1
ATOM 1252 C C . PHE A 1 154 ? -4.508 -3.054 -8.029 1.00 94.06 154 PHE A C 1
ATOM 1254 O O . PHE A 1 154 ? -5.147 -3.049 -6.978 1.00 94.06 154 PHE A O 1
ATOM 1261 N N . GLN A 1 155 ? -4.956 -2.450 -9.134 1.00 92.62 155 GLN A N 1
ATOM 1262 C CA . GLN A 1 155 ? -6.228 -1.726 -9.211 1.00 92.62 155 GLN A CA 1
ATOM 1263 C C . GLN A 1 155 ? -7.428 -2.642 -8.967 1.00 92.62 155 GLN A C 1
ATOM 1265 O O . GLN A 1 155 ? -8.290 -2.312 -8.157 1.00 92.62 155 GLN A O 1
ATOM 1270 N N . GLU A 1 156 ? -7.467 -3.813 -9.611 1.00 91.12 156 GLU A N 1
ATOM 1271 C CA . GLU A 1 156 ? -8.535 -4.803 -9.433 1.00 91.12 156 GLU A CA 1
ATOM 1272 C C . GLU A 1 156 ? -8.739 -5.153 -7.954 1.00 91.12 156 GLU A C 1
ATOM 1274 O O . GLU A 1 156 ? -9.866 -5.133 -7.458 1.00 91.12 156 GLU A O 1
ATOM 1279 N N . ARG A 1 157 ? -7.642 -5.427 -7.243 1.00 89.44 157 ARG A N 1
ATOM 1280 C CA . ARG A 1 157 ? -7.654 -5.783 -5.819 1.00 89.44 157 ARG A CA 1
ATOM 1281 C C . ARG A 1 157 ? -7.880 -4.583 -4.891 1.00 89.44 157 ARG A C 1
ATOM 1283 O O . ARG A 1 157 ? -8.184 -4.783 -3.721 1.00 89.44 157 ARG A O 1
ATOM 1290 N N . SER A 1 158 ? -7.768 -3.360 -5.407 1.00 90.69 158 SER A N 1
ATOM 1291 C CA . SER A 1 158 ? -7.970 -2.122 -4.646 1.00 90.69 158 SER A CA 1
ATOM 1292 C C . SER A 1 158 ? -9.401 -1.579 -4.703 1.00 90.69 158 SER A C 1
ATOM 1294 O O . SER A 1 158 ? -9.691 -0.606 -4.008 1.00 90.69 158 SER A O 1
ATOM 1296 N N . LYS A 1 159 ? -10.289 -2.186 -5.498 1.00 89.25 159 LYS A N 1
ATOM 1297 C CA . LYS A 1 159 ? -11.683 -1.751 -5.668 1.00 89.25 159 LYS A CA 1
ATOM 1298 C C . LYS A 1 159 ? -12.453 -1.668 -4.349 1.00 89.25 159 LYS A C 1
ATOM 1300 O O . LYS A 1 159 ? -12.166 -2.392 -3.394 1.00 89.25 159 LYS A O 1
ATOM 1305 N N . ASN A 1 160 ? -13.513 -0.860 -4.351 1.00 89.94 160 ASN A N 1
ATOM 1306 C CA . ASN A 1 160 ? -14.424 -0.655 -3.215 1.00 89.94 160 ASN A CA 1
ATOM 1307 C C . ASN A 1 160 ? -13.796 0.083 -2.024 1.00 89.94 160 ASN A C 1
ATOM 1309 O O . ASN A 1 160 ? -14.354 0.051 -0.929 1.00 89.94 160 ASN A O 1
ATOM 1313 N N . GLN A 1 161 ? -12.647 0.728 -2.219 1.00 93.25 161 GLN A N 1
ATOM 1314 C CA . GLN A 1 161 ? -12.069 1.669 -1.262 1.00 93.25 161 GLN A CA 1
ATOM 1315 C C . GLN A 1 161 ? -12.542 3.091 -1.570 1.00 93.25 161 GLN A C 1
ATOM 1317 O O . GLN A 1 161 ? -13.001 3.377 -2.673 1.00 93.25 161 GLN A O 1
ATOM 1322 N N . LYS A 1 162 ? -12.415 4.009 -0.604 1.00 93.88 162 LYS A N 1
ATOM 1323 C CA . LYS A 1 162 ? -12.772 5.421 -0.821 1.00 93.88 162 LYS A CA 1
ATOM 1324 C C . LYS A 1 162 ? -11.873 6.075 -1.872 1.00 93.88 162 LYS A C 1
ATOM 1326 O O . LYS A 1 162 ? -12.324 6.947 -2.609 1.00 93.88 162 LYS A O 1
ATOM 1331 N N . TYR A 1 163 ? -10.606 5.670 -1.908 1.00 92.75 163 TYR A N 1
ATOM 1332 C CA . TYR A 1 163 ? -9.655 6.078 -2.930 1.00 92.75 163 TYR A CA 1
ATOM 1333 C C . TYR A 1 163 ? -9.349 4.902 -3.855 1.00 92.75 163 TYR A C 1
ATOM 1335 O O . TYR A 1 163 ? -8.817 3.884 -3.408 1.00 92.75 163 TYR A O 1
ATOM 1343 N N . GLU A 1 164 ? -9.643 5.072 -5.140 1.00 88.44 164 GLU A N 1
ATOM 1344 C CA . GLU A 1 164 ? -9.255 4.130 -6.185 1.00 88.44 164 GLU A CA 1
ATOM 1345 C C . GLU A 1 164 ? -8.030 4.674 -6.937 1.00 88.44 164 GLU A C 1
ATOM 1347 O O . GLU A 1 164 ? -8.029 5.846 -7.328 1.00 88.44 164 GLU A O 1
ATOM 1352 N N . PRO A 1 165 ? -6.967 3.868 -7.124 1.00 88.81 165 PRO A N 1
ATOM 1353 C CA . PRO A 1 165 ? -5.792 4.310 -7.864 1.00 88.81 165 PRO A CA 1
ATOM 1354 C C . PRO A 1 165 ? -6.147 4.707 -9.312 1.00 88.81 165 PRO A C 1
ATOM 1356 O O . PRO A 1 165 ? -6.941 4.001 -9.944 1.00 88.81 165 PRO A O 1
ATOM 1359 N N . PRO A 1 166 ? -5.548 5.788 -9.853 1.00 88.25 166 PRO A N 1
ATOM 1360 C CA . PRO A 1 166 ? -5.841 6.298 -11.200 1.00 88.25 166 PRO A CA 1
ATOM 1361 C C . PRO A 1 166 ? -5.465 5.293 -12.296 1.00 88.25 166 PRO A C 1
ATOM 1363 O O . PRO A 1 166 ? -4.788 4.317 -12.023 1.00 88.25 166 PRO A O 1
ATOM 1366 N N . GLU A 1 167 ? -5.865 5.504 -13.552 1.00 84.19 167 GLU A N 1
ATOM 1367 C CA . GLU A 1 167 ? -5.462 4.610 -14.649 1.00 84.19 167 GLU A CA 1
ATOM 1368 C C . GLU A 1 167 ? -3.946 4.634 -14.929 1.00 84.19 167 GLU A C 1
ATOM 1370 O O . GLU A 1 167 ? -3.265 5.647 -14.744 1.00 84.19 167 GLU A O 1
ATOM 1375 N N . TYR A 1 168 ? -3.421 3.520 -15.460 1.00 74.19 168 TYR A N 1
ATOM 1376 C CA . TYR A 1 168 ? -1.984 3.271 -15.672 1.00 74.19 168 TYR A CA 1
ATOM 1377 C C . TYR A 1 168 ? -1.243 4.303 -16.555 1.00 74.19 168 TYR A C 1
ATOM 1379 O O . TYR A 1 168 ? -0.021 4.294 -16.614 1.00 74.19 168 TYR A O 1
ATOM 1387 N N . ARG A 1 169 ? -1.926 5.228 -17.232 1.00 60.62 169 ARG A N 1
ATOM 1388 C CA . ARG A 1 169 ? -1.314 6.185 -18.176 1.00 60.62 169 ARG A CA 1
ATOM 1389 C C . ARG A 1 169 ? -1.356 7.651 -17.745 1.00 60.62 169 ARG A C 1
ATOM 1391 O O . ARG A 1 169 ? -0.999 8.524 -18.532 1.00 60.62 169 ARG A O 1
ATOM 1398 N N . GLU A 1 170 ? -1.729 7.948 -16.503 1.00 48.44 170 GLU A N 1
ATOM 1399 C CA . GLU A 1 170 ? -1.740 9.336 -16.009 1.00 48.44 170 GLU A CA 1
ATOM 1400 C C . GLU A 1 170 ? -0.486 9.748 -15.211 1.00 48.44 170 GLU A C 1
ATOM 1402 O O . GLU A 1 170 ? -0.324 10.917 -14.863 1.00 48.44 170 GLU A O 1
ATOM 1407 N N . VAL A 1 171 ? 0.466 8.839 -14.970 1.00 43.59 171 VAL A N 1
ATOM 1408 C CA . VAL A 1 171 ? 1.625 9.101 -14.088 1.00 43.59 171 VAL A CA 1
ATOM 1409 C C . VAL A 1 171 ? 2.685 10.010 -14.735 1.00 43.59 171 VAL A C 1
ATOM 1411 O O . VAL A 1 171 ? 3.369 10.752 -14.031 1.00 43.59 171 VAL A O 1
ATOM 1414 N N . THR A 1 172 ? 2.777 10.061 -16.069 1.00 35.72 172 THR A N 1
ATOM 1415 C CA . THR A 1 172 ? 3.640 11.019 -16.794 1.00 35.72 172 THR A CA 1
ATOM 1416 C C . THR A 1 172 ? 3.082 12.447 -16.818 1.00 35.72 172 THR A C 1
ATOM 1418 O O . THR A 1 172 ? 3.808 13.380 -17.158 1.00 35.72 172 THR A O 1
ATOM 1421 N N . LYS A 1 173 ? 1.821 12.643 -16.402 1.00 34.78 173 LYS A N 1
ATOM 1422 C CA . LYS A 1 173 ? 1.175 13.958 -16.237 1.00 34.78 173 LYS A CA 1
ATOM 1423 C C . LYS A 1 173 ? 1.013 14.380 -14.777 1.00 34.78 173 LYS A C 1
ATOM 1425 O O . LYS A 1 173 ? 0.517 15.482 -14.532 1.00 34.78 173 LYS A O 1
ATOM 1430 N N . LEU A 1 174 ? 1.428 13.550 -13.814 1.00 38.12 174 LEU A N 1
ATOM 1431 C CA . LEU A 1 174 ? 1.452 13.944 -12.409 1.00 38.12 174 LEU A CA 1
ATOM 1432 C C . LEU A 1 174 ? 2.433 15.105 -12.258 1.00 38.12 174 LEU A C 1
ATOM 1434 O O . LEU A 1 174 ? 3.653 14.922 -12.227 1.00 38.12 174 LEU A O 1
ATOM 1438 N N . LYS A 1 175 ? 1.873 16.319 -12.192 1.00 35.56 175 LYS A N 1
ATOM 1439 C CA . LYS A 1 175 ? 2.603 17.505 -11.758 1.00 35.56 175 LYS A CA 1
ATOM 1440 C C . LYS A 1 175 ? 3.298 17.141 -10.442 1.00 35.56 175 LYS A C 1
ATOM 1442 O O . LYS A 1 175 ? 2.661 16.489 -9.610 1.00 35.56 175 LYS A O 1
ATOM 1447 N N . PRO A 1 176 ? 4.566 17.546 -10.242 1.00 41.06 176 PRO A N 1
ATOM 1448 C CA . PRO A 1 176 ? 5.196 17.452 -8.933 1.00 41.06 176 PRO A CA 1
ATOM 1449 C C . PRO A 1 176 ? 4.205 17.953 -7.883 1.00 41.06 176 PRO A C 1
ATOM 1451 O O . PRO A 1 176 ? 3.517 18.953 -8.134 1.00 41.06 176 PRO A O 1
ATOM 1454 N N . SER A 1 177 ? 4.093 17.267 -6.741 1.00 41.88 177 SER A N 1
ATOM 1455 C CA . SER A 1 177 ? 3.296 17.808 -5.640 1.00 41.88 177 SER A CA 1
ATOM 1456 C C . SER A 1 177 ? 3.765 19.252 -5.409 1.00 41.88 177 SER A C 1
ATOM 1458 O O . SER A 1 177 ? 4.964 19.535 -5.480 1.00 41.88 177 SER A O 1
ATOM 1460 N N . ARG A 1 178 ? 2.833 20.200 -5.228 1.00 39.84 178 ARG A N 1
ATOM 1461 C CA . ARG A 1 178 ? 3.132 21.650 -5.152 1.00 39.84 178 ARG A CA 1
ATOM 1462 C C . ARG A 1 178 ? 4.247 21.999 -4.150 1.00 39.84 178 ARG A C 1
ATOM 1464 O O . ARG A 1 178 ? 4.861 23.051 -4.274 1.00 39.84 178 ARG A O 1
ATOM 1471 N N . ILE A 1 179 ? 4.517 21.110 -3.195 1.00 35.38 179 ILE A N 1
ATOM 1472 C CA . ILE A 1 179 ? 5.553 21.236 -2.167 1.00 35.38 179 ILE A CA 1
ATOM 1473 C C . ILE A 1 179 ? 6.962 20.975 -2.737 1.00 35.38 179 ILE A C 1
ATOM 1475 O O . ILE A 1 179 ? 7.922 21.618 -2.323 1.00 35.38 179 ILE A O 1
ATOM 1479 N N . VAL A 1 180 ? 7.108 20.109 -3.747 1.00 34.84 180 VAL A N 1
ATOM 1480 C CA . VAL A 1 180 ? 8.407 19.830 -4.390 1.00 34.84 180 VAL A CA 1
ATOM 1481 C C . VAL A 1 180 ? 8.920 21.050 -5.161 1.00 34.84 180 VAL A C 1
ATOM 1483 O O . VAL A 1 180 ? 10.127 21.260 -5.246 1.00 34.84 180 VAL A O 1
ATOM 1486 N N . THR A 1 181 ? 8.030 21.907 -5.670 1.00 31.38 181 THR A N 1
ATOM 1487 C CA . THR A 1 181 ? 8.431 23.128 -6.387 1.00 31.38 181 THR A CA 1
ATOM 1488 C C . THR A 1 181 ? 9.021 24.198 -5.459 1.00 31.38 181 THR A C 1
ATOM 1490 O O . THR A 1 181 ? 9.818 25.003 -5.921 1.00 31.38 181 THR A O 1
ATOM 1493 N N . GLN A 1 182 ? 8.697 24.191 -4.159 1.00 31.56 182 GLN A N 1
ATOM 1494 C CA . GLN A 1 182 ? 9.249 25.156 -3.195 1.00 31.56 182 GLN A CA 1
ATOM 1495 C C . GLN A 1 182 ? 10.617 24.753 -2.624 1.00 31.56 182 GLN A C 1
ATOM 1497 O O . GLN A 1 182 ? 11.353 25.620 -2.172 1.00 31.56 182 GLN A O 1
ATOM 1502 N N . LEU A 1 183 ? 10.989 23.469 -2.670 1.00 30.42 183 LEU A N 1
ATOM 1503 C CA . LEU A 1 183 ? 12.240 22.966 -2.076 1.00 30.42 183 LEU A CA 1
ATOM 1504 C C . LEU A 1 183 ? 13.383 22.762 -3.086 1.00 30.42 183 LEU A C 1
ATOM 1506 O O . LEU A 1 183 ? 14.462 22.318 -2.707 1.00 30.42 183 LEU A O 1
ATOM 1510 N N . LEU A 1 184 ? 13.165 23.065 -4.370 1.00 33.28 184 LEU A N 1
ATOM 1511 C CA . LEU A 1 184 ? 14.175 22.934 -5.433 1.00 33.28 184 LEU A CA 1
ATOM 1512 C C . LEU A 1 184 ? 14.774 24.278 -5.884 1.00 33.28 184 LEU A C 1
ATOM 1514 O O . LEU A 1 184 ? 15.583 24.297 -6.809 1.00 33.28 184 LEU A O 1
ATOM 1518 N N . THR A 1 185 ? 14.396 25.394 -5.254 1.00 33.88 185 THR A N 1
ATOM 1519 C CA . THR A 1 185 ? 14.916 26.734 -5.585 1.00 33.88 185 THR A CA 1
ATOM 1520 C C . THR A 1 185 ? 16.052 27.207 -4.683 1.00 33.88 185 THR A C 1
ATOM 1522 O O . THR A 1 185 ? 16.606 28.271 -4.944 1.00 33.88 185 THR A O 1
ATOM 1525 N N . GLU A 1 186 ? 16.435 26.444 -3.657 1.00 32.84 186 GLU A N 1
ATOM 1526 C CA . GLU A 1 186 ? 17.596 26.787 -2.834 1.00 32.84 186 GLU A CA 1
ATOM 1527 C C . GLU A 1 186 ? 18.826 25.974 -3.264 1.00 32.84 186 GLU A C 1
ATOM 1529 O O . GLU A 1 186 ? 18.769 24.740 -3.317 1.00 32.84 186 GLU A O 1
ATOM 1534 N N . PRO A 1 187 ? 19.942 26.635 -3.619 1.00 29.70 187 PRO A N 1
ATOM 1535 C CA . PRO A 1 187 ? 21.157 25.940 -3.999 1.00 29.70 187 PRO A CA 1
ATOM 1536 C C . PRO A 1 187 ? 21.712 25.194 -2.784 1.00 29.70 187 PRO A C 1
ATOM 1538 O O . PRO A 1 187 ? 22.045 25.801 -1.769 1.00 29.70 187 PRO A O 1
ATOM 1541 N N . LEU A 1 188 ? 21.846 23.871 -2.909 1.00 35.12 188 LEU A N 1
ATOM 1542 C CA . LEU A 1 188 ? 22.580 23.030 -1.965 1.00 35.12 188 LEU A CA 1
ATOM 1543 C C . LEU A 1 188 ? 24.054 23.465 -1.941 1.00 35.12 188 LEU A C 1
ATOM 1545 O O . LEU A 1 188 ? 24.885 22.980 -2.712 1.00 35.12 188 LEU A O 1
ATOM 1549 N N . THR A 1 189 ? 24.390 24.404 -1.061 1.00 31.06 189 THR A N 1
ATOM 1550 C CA . THR A 1 189 ? 25.769 24.659 -0.655 1.00 31.06 189 THR A CA 1
ATOM 1551 C C . THR A 1 189 ? 26.279 23.469 0.153 1.00 31.06 189 THR A C 1
ATOM 1553 O O . THR A 1 189 ? 25.705 23.096 1.170 1.00 31.06 189 THR A O 1
ATOM 1556 N N . ARG A 1 190 ? 27.348 22.882 -0.388 1.00 31.12 190 ARG A N 1
ATOM 1557 C CA . ARG A 1 190 ? 28.206 21.795 0.101 1.00 31.12 190 ARG A CA 1
ATOM 1558 C C . ARG A 1 190 ? 28.286 21.630 1.629 1.00 31.12 190 ARG A C 1
ATOM 1560 O O . ARG A 1 190 ? 28.585 22.596 2.325 1.00 31.12 190 ARG A O 1
ATOM 1567 N N . CYS A 1 191 ? 28.215 20.370 2.061 1.00 33.47 191 CYS A N 1
ATOM 1568 C CA . CYS A 1 191 ? 29.056 19.802 3.117 1.00 33.47 191 CYS A CA 1
ATOM 1569 C C . CYS A 1 191 ? 29.800 18.605 2.519 1.00 33.47 191 CYS A C 1
ATOM 1571 O O . CYS A 1 191 ? 29.134 17.817 1.807 1.00 33.47 191 CYS A O 1
#

Secondary structure (DSSP, 8-state):
-HHHIIIIIIIIIIIIIIHHHHHHHHHH--TT-HHHHHHHHHHTTHHHHHHHHHHHTSSTTSHHHHSSSS-HHHHHHHHHHHGGG--TTS-GGGS---HHHHHHHHTT--HHHHHHHHHHHHHHHHHHHHHHHHHHTT--TTT-HHHHHHHHHHHHHHTTSSSPPPPTTSGGG----TTTTTSSSS-----

pLDDT: mean 86.32, std 18.87, range [29.7, 97.88]

Foldseek 3Di:
DLLCCLQVPPQQPQPQPQVLQVCLLVVQPDPPRLVNVVCCVVNPCSVVVNVVCVPAPLDQVHDSVVVDVDHSVRSVVSSVVRALAHPSVPQLLPDDDDPVQVVCVVVVNNCVNVVSNVVSVVVVVVVVVSVVVVVVVPDDCVPDPSNQSSVVSSQVSNPSYNDGDDHSPCPVVPDPDPVVVVPPPDDPDDD

InterPro domains:
  IPR036226 Lipoxigenase, C-terminal domain superfamily [SSF48484] (7-133)